Protein AF-A0A7V7AIF9-F1 (afdb_monomer)

Radius of gyration: 26.03 Å; Cα contacts (8 Å, |Δi|>4): 322; chains: 1; bounding box: 60×54×87 Å

Sequence (234 aa):
GFGIFLLSWLIVYTVLRFVSFNFGAVNSGSWWKIECDTRSYFSGNLIDPREDIPNKDDGTGEDSSPGTGKTTEPTRSLGPIDSAKEKEVRDLLAAEGIGINNPPCTTTRRSNCTNVAGMKQETIQGIIDLKRKCNCEVIVTGGTEPGHSSAHTNGSKADFRSHYFGGKPSELTNYIVRDKKFGEKIGVRPGNYGGDIYRDGDNYYVKEGDHWDVCFNCTCATTASGSCQYPKPK

Mean predicted aligned error: 16.27 Å

Structure (mmCIF, N/CA/C/O backbone):
data_AF-A0A7V7AIF9-F1
#
_entry.id   AF-A0A7V7AIF9-F1
#
loop_
_atom_site.group_PDB
_atom_site.id
_atom_site.type_symbol
_atom_site.label_atom_id
_atom_site.label_alt_id
_atom_site.label_comp_id
_atom_site.label_asym_id
_atom_site.label_entity_id
_atom_site.label_seq_id
_atom_site.pdbx_PDB_ins_code
_atom_site.Cartn_x
_atom_site.Cartn_y
_atom_site.Cartn_z
_atom_site.occupancy
_atom_site.B_iso_or_equiv
_atom_site.auth_seq_id
_atom_site.auth_comp_id
_atom_site.auth_asym_id
_atom_site.auth_atom_id
_atom_site.pdbx_PDB_model_num
ATOM 1 N N . GLY A 1 1 ? 28.324 33.366 29.234 1.00 60.62 1 GLY A N 1
ATOM 2 C CA . GLY A 1 1 ? 27.348 33.799 28.214 1.00 60.62 1 GLY A CA 1
ATOM 3 C C . GLY A 1 1 ? 27.836 33.533 26.802 1.00 60.62 1 GLY A C 1
ATOM 4 O O . GLY A 1 1 ? 27.272 32.688 26.126 1.00 60.62 1 GLY A O 1
ATOM 5 N N . PHE A 1 2 ? 28.907 34.206 26.373 1.00 69.56 2 PHE A N 1
ATOM 6 C CA . PHE A 1 2 ? 29.378 34.210 24.978 1.00 69.56 2 PHE A CA 1
ATOM 7 C C . PHE A 1 2 ? 29.807 32.831 24.424 1.00 69.56 2 PHE A C 1
ATOM 9 O O . PHE A 1 2 ? 29.497 32.499 23.286 1.00 69.56 2 PHE A O 1
ATOM 16 N N . GLY A 1 3 ? 30.436 31.978 25.245 1.00 71.81 3 GLY A N 1
ATOM 17 C CA . GLY A 1 3 ? 30.870 30.637 24.815 1.00 71.81 3 GLY A CA 1
ATOM 18 C C . GLY A 1 3 ? 29.726 29.668 24.482 1.00 71.81 3 GLY A C 1
ATOM 19 O O . GLY A 1 3 ? 29.860 28.850 23.578 1.00 71.81 3 GLY A O 1
ATOM 20 N N . ILE A 1 4 ? 28.574 29.799 25.150 1.00 76.50 4 ILE A N 1
ATOM 21 C CA . ILE A 1 4 ? 27.391 28.957 24.893 1.00 76.50 4 ILE A CA 1
ATOM 22 C C . ILE A 1 4 ? 26.747 29.338 23.551 1.00 76.50 4 ILE A C 1
ATOM 24 O O . ILE A 1 4 ? 26.296 28.465 22.809 1.00 76.50 4 ILE A O 1
ATOM 28 N N . PHE A 1 5 ? 26.767 30.628 23.203 1.00 78.94 5 PHE A N 1
ATOM 29 C CA . PHE A 1 5 ? 26.287 31.115 21.909 1.00 78.94 5 PHE A CA 1
ATOM 30 C C . PHE A 1 5 ? 27.140 30.602 20.745 1.00 78.94 5 PHE A C 1
ATOM 32 O O . PHE A 1 5 ? 26.586 30.146 19.749 1.00 78.94 5 PHE A O 1
ATOM 39 N N . LEU A 1 6 ? 28.470 30.602 20.883 1.00 80.94 6 LEU A N 1
ATOM 40 C CA . LEU A 1 6 ? 29.364 30.097 19.834 1.00 80.94 6 LEU A CA 1
ATOM 41 C C . LEU A 1 6 ? 29.242 28.579 19.645 1.00 80.94 6 LEU A C 1
ATOM 43 O O . LEU A 1 6 ? 29.232 28.109 18.509 1.00 80.94 6 LEU A O 1
ATOM 47 N N . LEU A 1 7 ? 29.077 27.819 20.734 1.00 82.06 7 LEU A N 1
ATOM 48 C CA . LEU A 1 7 ? 28.862 26.372 20.658 1.00 82.06 7 LEU A CA 1
ATOM 49 C C . LEU A 1 7 ? 27.521 26.037 19.984 1.00 82.06 7 LEU A C 1
ATOM 51 O O . LEU A 1 7 ? 27.460 25.171 19.116 1.00 82.06 7 LEU A O 1
ATOM 55 N N . SER A 1 8 ? 26.461 26.769 20.336 1.00 83.38 8 SER A N 1
ATOM 56 C CA . SER A 1 8 ? 25.130 26.592 19.739 1.00 83.38 8 SER A CA 1
ATOM 57 C C . SER A 1 8 ? 25.131 26.942 18.249 1.00 83.38 8 SER A C 1
ATOM 59 O O . SER A 1 8 ? 24.576 26.202 17.439 1.00 83.38 8 SER A O 1
ATOM 61 N N . TRP A 1 9 ? 25.810 28.029 17.869 1.00 86.75 9 TRP A N 1
ATOM 62 C CA . TRP A 1 9 ? 25.967 28.427 16.470 1.00 86.75 9 TRP A CA 1
ATOM 63 C C . TRP A 1 9 ? 26.737 27.378 15.656 1.00 86.75 9 TRP A C 1
ATOM 65 O O . TRP A 1 9 ? 26.315 27.026 14.555 1.00 86.75 9 TRP A O 1
ATOM 75 N N . LEU A 1 10 ? 27.809 26.810 16.218 1.00 88.94 10 LEU A N 1
ATOM 76 C CA . LEU A 1 10 ? 28.596 25.765 15.561 1.00 88.94 10 LEU A CA 1
ATOM 77 C C . LEU A 1 10 ? 27.783 24.479 15.343 1.00 88.94 10 LEU A C 1
ATOM 79 O O . LEU A 1 10 ? 27.874 23.873 14.275 1.00 88.94 10 LEU A O 1
ATOM 83 N N . ILE A 1 11 ? 26.971 24.071 16.323 1.00 88.25 11 ILE A N 1
ATOM 84 C CA . ILE A 1 11 ? 26.119 22.876 16.219 1.00 88.25 11 ILE A CA 1
ATOM 85 C C . ILE A 1 11 ? 25.069 23.066 15.120 1.00 88.25 11 ILE A C 1
ATOM 87 O O . ILE A 1 11 ? 24.959 22.220 14.234 1.00 88.25 11 ILE A O 1
ATOM 91 N N . VAL A 1 12 ? 24.353 24.195 15.124 1.00 86.12 12 VAL A N 1
ATOM 92 C CA . VAL A 1 12 ? 23.348 24.508 14.093 1.00 86.12 12 VAL A CA 1
ATOM 93 C C . VAL A 1 12 ? 23.991 24.560 12.707 1.00 86.12 12 VAL A C 1
ATOM 95 O O . VAL A 1 12 ? 23.489 23.937 11.774 1.00 86.12 12 VAL A O 1
ATOM 98 N N . TYR A 1 13 ? 25.139 25.229 12.575 1.00 84.94 13 TYR A N 1
ATOM 99 C CA . TYR A 1 13 ? 25.869 25.307 11.311 1.00 84.94 13 TYR A CA 1
ATOM 100 C C . TYR A 1 13 ? 26.315 23.927 10.807 1.00 84.94 13 TYR A C 1
ATOM 102 O O . TYR A 1 13 ? 26.186 23.627 9.620 1.00 84.94 13 TYR A O 1
ATOM 110 N N . THR A 1 14 ? 26.793 23.059 11.701 1.00 85.25 14 THR A N 1
ATOM 111 C CA . THR A 1 14 ? 27.258 21.710 11.345 1.00 85.25 14 THR A CA 1
ATOM 112 C C . THR A 1 14 ? 26.104 20.821 10.884 1.00 85.25 14 THR A C 1
ATOM 114 O O . THR A 1 14 ? 26.229 20.147 9.862 1.00 85.25 14 THR A O 1
ATOM 117 N N . VAL A 1 15 ? 24.962 20.861 11.580 1.00 83.44 15 VAL A N 1
ATOM 118 C CA . VAL A 1 15 ? 23.763 20.093 11.207 1.00 83.44 15 VAL A CA 1
ATOM 119 C C . VAL A 1 15 ? 23.207 20.569 9.866 1.00 83.44 15 VAL A C 1
ATOM 121 O O . VAL A 1 15 ? 22.994 19.750 8.974 1.00 83.44 15 VAL A O 1
ATOM 124 N N . LEU A 1 16 ? 23.041 21.883 9.678 1.00 76.88 16 LEU A N 1
ATOM 125 C CA . LEU A 1 16 ? 22.548 22.446 8.415 1.00 76.88 16 LEU A CA 1
ATOM 126 C C . LEU A 1 16 ? 23.465 22.095 7.241 1.00 76.88 16 LEU A C 1
ATOM 128 O O . LEU A 1 16 ? 22.991 21.749 6.161 1.00 76.88 16 LEU A O 1
ATOM 132 N N . ARG A 1 17 ? 24.784 22.132 7.450 1.00 76.19 17 ARG A N 1
ATOM 133 C CA . ARG A 1 17 ? 25.753 21.764 6.418 1.00 76.19 17 ARG A CA 1
ATOM 134 C C . ARG A 1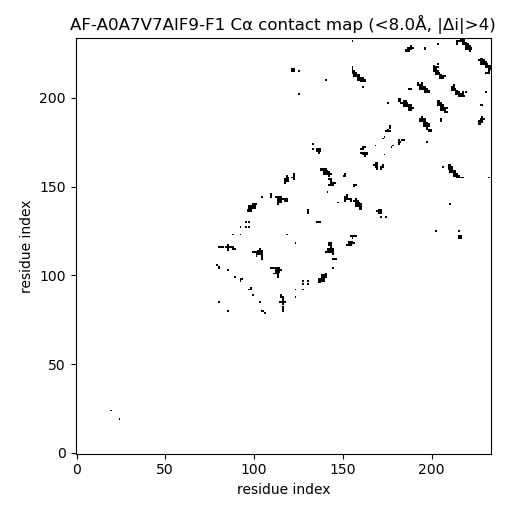 17 ? 25.673 20.277 6.068 1.00 76.19 17 ARG A C 1
ATOM 136 O O . ARG A 1 17 ? 25.700 19.944 4.891 1.00 76.19 17 ARG A O 1
ATOM 143 N N . PHE A 1 18 ? 25.535 19.392 7.054 1.00 71.69 18 PHE A N 1
ATOM 144 C CA . PHE A 1 18 ? 25.437 17.946 6.824 1.00 71.69 18 PHE A CA 1
ATOM 145 C C . PHE A 1 18 ? 24.152 17.549 6.078 1.00 71.69 18 PHE A C 1
ATOM 147 O O . PHE A 1 18 ? 24.190 16.697 5.189 1.00 71.69 18 PHE A O 1
ATOM 154 N N . VAL A 1 19 ? 23.029 18.210 6.379 1.00 71.62 19 VAL A N 1
ATOM 155 C CA . VAL A 1 19 ? 21.762 18.024 5.650 1.00 71.62 19 VAL A CA 1
ATOM 156 C C . VAL A 1 19 ? 21.903 18.483 4.192 1.00 71.62 19 VAL A C 1
ATOM 158 O O . VAL A 1 19 ? 21.519 17.746 3.289 1.00 71.62 19 VAL A O 1
ATOM 161 N N . SER A 1 20 ? 22.549 19.627 3.942 1.00 63.56 20 SER A N 1
ATOM 162 C CA . SER A 1 20 ? 22.775 20.149 2.583 1.00 63.56 20 SER A CA 1
ATOM 163 C C . SER A 1 20 ? 23.723 19.308 1.712 1.00 63.56 20 SER A C 1
ATOM 165 O O . SER A 1 20 ? 23.705 19.450 0.492 1.00 63.56 20 SER A O 1
ATOM 167 N N . PHE A 1 21 ? 24.572 18.458 2.303 1.00 57.12 21 PHE A N 1
ATOM 168 C CA . PHE A 1 21 ? 25.467 17.571 1.545 1.00 57.12 21 PHE A CA 1
ATOM 169 C C . PHE A 1 21 ? 24.860 16.194 1.251 1.00 57.12 21 PHE A C 1
ATOM 171 O O . PHE A 1 21 ? 25.167 15.626 0.207 1.00 57.12 21 PHE A O 1
ATOM 178 N N . ASN A 1 22 ? 24.005 15.657 2.130 1.00 54.94 22 ASN A N 1
ATOM 179 C CA . ASN A 1 22 ? 23.366 14.352 1.906 1.00 54.94 22 ASN A CA 1
ATOM 180 C C . ASN A 1 22 ? 22.117 14.436 1.023 1.00 54.94 22 ASN A C 1
ATOM 182 O O . ASN A 1 22 ? 21.826 13.502 0.281 1.00 54.94 22 ASN A O 1
ATOM 186 N N . PHE A 1 23 ? 21.406 15.561 1.056 1.00 53.91 23 PHE A N 1
ATOM 187 C CA . PHE A 1 23 ? 20.345 15.865 0.105 1.00 53.91 23 PHE A CA 1
ATOM 188 C C . PHE A 1 23 ? 20.937 16.800 -0.935 1.00 53.91 23 PHE A C 1
ATOM 190 O O . PHE A 1 23 ? 20.973 18.008 -0.722 1.00 53.91 23 PHE A O 1
ATOM 197 N N . GLY A 1 24 ? 21.495 16.209 -1.995 1.00 44.75 24 GLY A N 1
ATOM 198 C CA . GLY A 1 24 ? 22.268 16.892 -3.028 1.00 44.75 24 GLY A CA 1
ATOM 199 C C . GLY A 1 24 ? 21.775 18.310 -3.300 1.00 44.75 24 GLY A C 1
ATOM 200 O O . GLY A 1 24 ? 20.660 18.513 -3.779 1.00 44.75 24 GLY A O 1
ATOM 201 N N . ALA A 1 25 ? 22.628 19.284 -2.982 1.00 40.31 25 ALA A N 1
ATOM 202 C CA . ALA A 1 25 ? 22.464 20.659 -3.404 1.00 40.31 25 ALA A CA 1
ATOM 203 C C . ALA A 1 25 ? 22.338 20.680 -4.932 1.00 40.31 25 ALA A C 1
ATOM 205 O O . ALA A 1 25 ? 23.327 20.602 -5.662 1.00 40.31 25 ALA A O 1
ATOM 206 N N . VAL A 1 26 ? 21.102 20.765 -5.418 1.00 47.84 26 VAL A N 1
ATOM 207 C CA . VAL A 1 26 ? 20.828 21.136 -6.798 1.00 47.84 26 VAL A CA 1
ATOM 208 C C . VAL A 1 26 ? 21.357 22.558 -6.933 1.00 47.84 26 VAL A C 1
ATOM 210 O O . VAL A 1 26 ? 20.933 23.466 -6.212 1.00 47.84 26 VAL A O 1
ATOM 213 N N . ASN A 1 27 ? 22.368 22.732 -7.783 1.00 48.22 27 ASN A N 1
ATOM 214 C CA . ASN A 1 27 ? 22.924 24.039 -8.099 1.00 48.22 27 ASN A CA 1
ATOM 215 C C . ASN A 1 27 ? 21.774 25.017 -8.385 1.00 48.22 27 ASN A C 1
ATOM 217 O O . ASN A 1 27 ? 20.921 24.713 -9.213 1.00 48.22 27 ASN A O 1
ATOM 221 N N . SER A 1 28 ? 21.798 26.179 -7.720 1.00 49.19 28 SER A N 1
ATOM 222 C CA . SER A 1 28 ? 20.838 27.301 -7.797 1.00 49.19 28 SER A CA 1
ATOM 223 C C . SER A 1 28 ? 19.583 27.270 -6.894 1.00 49.19 28 SER A C 1
ATOM 225 O O . SER A 1 28 ? 18.459 27.468 -7.332 1.00 49.19 28 SER A O 1
ATOM 227 N N . GLY A 1 29 ? 19.782 27.176 -5.575 1.00 49.88 29 GLY A N 1
ATOM 228 C CA . GLY A 1 29 ? 19.196 28.141 -4.621 1.00 49.88 29 GLY A CA 1
ATOM 229 C C . GLY A 1 29 ? 17.676 28.392 -4.604 1.00 49.88 29 GLY A C 1
ATOM 230 O O . GLY A 1 29 ? 17.259 29.487 -4.234 1.00 49.88 29 GLY A O 1
ATOM 231 N N . SER A 1 30 ? 16.819 27.439 -4.967 1.00 48.34 30 SER A N 1
ATOM 232 C CA . SER A 1 30 ? 15.362 27.576 -4.810 1.00 48.34 30 SER A CA 1
ATOM 233 C C . SER A 1 30 ? 14.717 26.219 -4.537 1.00 48.34 30 SER A C 1
ATOM 235 O O . SER A 1 30 ? 14.388 25.479 -5.452 1.00 48.34 30 SER A O 1
ATOM 237 N N . TRP A 1 31 ? 14.508 25.903 -3.259 1.00 55.00 31 TRP A N 1
ATOM 238 C CA . TRP A 1 31 ? 13.891 24.651 -2.794 1.00 55.00 31 TRP A CA 1
ATOM 239 C C . TRP A 1 31 ? 12.358 24.611 -2.957 1.00 55.00 31 TRP A C 1
ATOM 241 O O . TRP A 1 31 ? 11.721 23.649 -2.543 1.00 55.00 31 TRP A O 1
ATOM 251 N N . TRP A 1 32 ? 11.761 25.653 -3.546 1.00 51.97 32 TRP A N 1
ATOM 252 C CA . TRP A 1 32 ? 10.307 25.819 -3.670 1.00 51.97 32 TRP A CA 1
ATOM 253 C C . TRP A 1 32 ? 9.827 26.174 -5.088 1.00 51.97 32 TRP A C 1
ATOM 255 O O . TRP A 1 32 ? 8.655 26.497 -5.272 1.00 51.97 32 TRP A O 1
ATOM 265 N N . LYS A 1 33 ? 10.684 26.094 -6.116 1.00 37.88 33 LYS A N 1
ATOM 266 C CA . LYS A 1 33 ? 10.222 26.236 -7.504 1.00 37.88 33 LYS A CA 1
ATOM 267 C C . LYS A 1 33 ? 9.755 24.890 -8.048 1.00 37.88 33 LYS A C 1
ATOM 269 O O . LYS A 1 33 ? 10.560 24.060 -8.452 1.00 37.88 33 LYS A O 1
ATOM 274 N N . ILE A 1 34 ? 8.440 24.702 -8.078 1.00 54.06 34 ILE A N 1
ATOM 275 C CA . ILE A 1 34 ? 7.801 23.715 -8.949 1.00 54.06 34 ILE A CA 1
ATOM 276 C C . ILE A 1 34 ? 7.767 24.344 -10.347 1.00 54.06 34 ILE A C 1
ATOM 278 O O . ILE A 1 34 ? 6.929 25.200 -10.627 1.00 54.06 34 ILE A O 1
ATOM 282 N N . GLU A 1 35 ? 8.712 23.976 -11.211 1.00 49.56 35 GLU A N 1
ATOM 283 C CA . GLU A 1 35 ? 8.601 24.249 -12.645 1.00 49.56 35 GLU A CA 1
ATOM 284 C C . GLU A 1 35 ? 7.654 23.213 -13.252 1.00 49.56 35 GLU A C 1
ATOM 286 O O . GLU A 1 35 ? 8.014 22.060 -13.484 1.00 49.56 35 GLU A O 1
ATOM 291 N N . CYS A 1 36 ? 6.406 23.620 -13.475 1.00 42.50 36 CYS A N 1
ATOM 292 C CA . CYS A 1 36 ? 5.486 22.857 -14.302 1.00 42.50 36 CYS A CA 1
ATOM 293 C C . CYS A 1 36 ? 5.940 22.980 -15.763 1.00 42.50 36 CYS A C 1
ATOM 295 O O . CYS A 1 36 ? 5.590 23.955 -16.433 1.00 42.50 36 CYS A O 1
ATOM 297 N N . ASP A 1 37 ? 6.688 21.999 -16.273 1.00 47.66 37 ASP A N 1
ATOM 298 C CA . ASP A 1 37 ? 6.834 21.823 -17.719 1.00 47.66 37 ASP A CA 1
ATOM 299 C C . ASP A 1 37 ? 5.486 21.348 -18.275 1.00 47.66 37 ASP A C 1
ATOM 301 O O . ASP A 1 37 ? 5.176 20.160 -18.346 1.00 47.66 37 ASP A O 1
ATOM 305 N N . THR A 1 38 ? 4.631 22.306 -18.625 1.00 52.22 38 THR A N 1
ATOM 306 C CA . THR A 1 38 ? 3.427 22.037 -19.409 1.00 52.22 38 THR A CA 1
ATOM 307 C C . THR A 1 38 ? 3.805 21.952 -20.884 1.00 52.22 38 THR A C 1
ATOM 309 O O . THR A 1 38 ? 3.305 22.701 -21.723 1.00 52.22 38 THR A O 1
ATOM 312 N N . ARG A 1 39 ? 4.653 20.977 -21.238 1.00 42.41 39 ARG A N 1
ATOM 313 C CA . ARG A 1 39 ? 4.623 20.410 -22.587 1.00 42.41 39 ARG A CA 1
ATOM 314 C C . ARG A 1 39 ? 3.280 19.719 -22.759 1.00 42.41 39 ARG A C 1
ATOM 316 O O . ARG A 1 39 ? 3.095 18.537 -22.482 1.00 42.41 39 ARG A O 1
ATOM 323 N N . SER A 1 40 ? 2.324 20.520 -23.197 1.00 47.12 40 SER A N 1
ATOM 324 C CA . SER A 1 40 ? 1.062 20.119 -23.782 1.00 47.12 40 SER A CA 1
ATOM 325 C C . SER A 1 40 ? 1.339 19.120 -24.910 1.00 47.12 40 SER A C 1
ATOM 327 O O . SER A 1 40 ? 1.551 19.480 -26.061 1.00 47.12 40 SER A O 1
ATOM 329 N N . TYR A 1 41 ? 1.285 17.827 -24.584 1.00 42.66 41 TYR A N 1
ATOM 330 C CA . TYR A 1 41 ? 1.243 16.723 -25.552 1.00 42.66 41 TYR A CA 1
ATOM 331 C C . TYR A 1 41 ? -0.113 16.628 -26.286 1.00 42.66 41 TYR A C 1
ATOM 333 O O . TYR A 1 41 ? -0.431 15.614 -26.899 1.00 42.66 41 TYR A O 1
ATOM 341 N N . PHE A 1 42 ? -0.899 17.708 -26.272 1.00 45.91 42 PHE A N 1
ATOM 342 C CA . PHE A 1 42 ? -2.080 17.912 -27.107 1.00 45.91 42 PHE A CA 1
ATOM 343 C C . PHE A 1 42 ? -1.758 18.906 -28.232 1.00 45.91 42 PHE A C 1
ATOM 345 O O . PHE A 1 42 ? -2.410 19.930 -28.392 1.00 45.91 42 PHE A O 1
ATOM 352 N N . SER A 1 43 ? -0.722 18.610 -29.015 1.00 51.84 43 SER A N 1
ATOM 353 C CA . SER A 1 43 ? -0.607 19.100 -30.391 1.00 51.84 43 SER A CA 1
ATOM 354 C C . SER A 1 43 ? -0.781 17.899 -31.308 1.00 51.84 43 SER A C 1
ATOM 356 O O . SER A 1 43 ? 0.172 17.198 -31.632 1.00 51.84 43 SER A O 1
ATOM 358 N N . GLY A 1 44 ? -2.034 17.626 -31.659 1.00 42.91 44 GLY A N 1
ATOM 359 C CA . GLY A 1 44 ? -2.414 16.544 -32.555 1.00 42.91 44 GLY A CA 1
ATOM 360 C C . GLY A 1 44 ? -3.880 16.667 -32.942 1.00 42.91 44 GLY A C 1
ATOM 361 O O . GLY A 1 44 ? -4.731 16.066 -32.303 1.00 42.91 44 GLY A O 1
ATOM 362 N N . ASN A 1 45 ? -4.132 17.482 -33.968 1.00 43.34 45 ASN A N 1
ATOM 363 C CA . ASN A 1 45 ? -5.355 17.590 -34.770 1.00 43.34 45 ASN A CA 1
ATOM 364 C C . ASN A 1 45 ? -6.693 17.696 -34.020 1.00 43.34 45 ASN A C 1
ATOM 366 O O . ASN A 1 45 ? -7.403 16.714 -33.816 1.00 43.34 45 ASN A O 1
ATOM 370 N N . LEU A 1 46 ? -7.104 18.938 -33.761 1.00 38.12 46 LEU A N 1
ATOM 371 C CA . LEU A 1 46 ? -8.523 19.284 -33.733 1.00 38.12 46 LEU A CA 1
ATOM 372 C C . LEU A 1 46 ? -9.054 19.184 -35.172 1.00 38.12 46 LEU A C 1
ATOM 374 O O . LEU A 1 46 ? -8.731 20.027 -36.005 1.00 38.12 46 LEU A O 1
ATOM 378 N N . ILE A 1 47 ? -9.825 18.138 -35.475 1.00 39.12 47 ILE A N 1
ATOM 379 C CA . ILE A 1 47 ? -10.723 18.148 -36.634 1.00 39.12 47 ILE A CA 1
ATOM 380 C C . ILE A 1 47 ? -12.005 18.839 -36.167 1.00 39.12 47 ILE A C 1
ATOM 382 O O . ILE A 1 47 ? -12.720 18.325 -35.308 1.00 39.12 47 ILE A O 1
ATOM 386 N N . ASP A 1 48 ? -12.235 20.033 -36.702 1.00 36.19 48 ASP A N 1
ATOM 387 C CA . ASP A 1 48 ? -13.471 20.800 -36.570 1.00 36.19 48 ASP A CA 1
ATOM 388 C C . ASP A 1 48 ? -14.604 20.086 -37.337 1.00 36.19 48 ASP A C 1
ATOM 390 O O . ASP A 1 48 ? -14.404 19.726 -38.501 1.00 36.19 48 ASP A O 1
ATOM 394 N N . PRO A 1 49 ? -15.779 19.816 -36.737 1.00 43.41 49 PRO A N 1
ATOM 395 C CA . PRO A 1 49 ? -16.895 19.228 -37.453 1.00 43.41 49 PRO A CA 1
ATOM 396 C C . PRO A 1 49 ? -17.820 20.332 -37.977 1.00 43.41 49 PRO A C 1
ATOM 398 O O . PRO A 1 49 ? -18.820 20.644 -37.327 1.00 43.41 49 PRO A O 1
ATOM 401 N N . ARG A 1 50 ? -17.527 20.886 -39.162 1.00 42.28 50 ARG A N 1
ATOM 402 C CA . ARG A 1 50 ? -18.521 21.536 -40.042 1.00 42.28 50 ARG A CA 1
ATOM 403 C C . ARG A 1 50 ? -17.958 21.858 -41.434 1.00 42.28 50 ARG A C 1
ATOM 405 O O . ARG A 1 50 ? -16.950 22.540 -41.532 1.00 42.28 50 ARG A O 1
ATOM 412 N N . GLU A 1 51 ? -18.723 21.417 -42.443 1.00 37.72 51 GLU A N 1
ATOM 413 C CA . GLU A 1 51 ? -18.664 21.750 -43.886 1.00 37.72 51 GLU A CA 1
ATOM 414 C C . GLU A 1 51 ? -17.471 21.115 -44.647 1.00 37.72 51 GLU A C 1
ATOM 416 O O . GLU A 1 51 ? -16.343 21.136 -44.180 1.00 37.72 51 GLU A O 1
ATOM 421 N N . ASP A 1 52 ? -17.606 20.393 -45.766 1.00 34.44 52 ASP A N 1
ATOM 422 C CA . ASP A 1 52 ? -18.577 20.438 -46.863 1.00 34.44 52 ASP A CA 1
ATOM 423 C C . ASP A 1 52 ? -18.774 19.065 -47.539 1.00 34.44 52 ASP A C 1
ATOM 425 O O . ASP A 1 52 ? -17.860 18.246 -47.648 1.00 34.44 52 ASP A O 1
ATOM 429 N N . ILE A 1 53 ? -19.985 18.853 -48.057 1.00 41.56 53 ILE A N 1
ATOM 430 C CA . ILE A 1 53 ? -20.354 17.776 -48.987 1.00 41.56 53 ILE A CA 1
ATOM 431 C C . ILE A 1 53 ? -19.893 18.169 -50.402 1.00 41.56 53 ILE A C 1
ATOM 433 O O . ILE A 1 53 ? -20.179 19.282 -50.845 1.00 41.56 53 ILE A O 1
ATOM 437 N N . PRO A 1 54 ? -19.327 17.230 -51.182 1.00 36.41 54 PRO A N 1
ATOM 438 C CA . PRO A 1 54 ? -19.895 17.037 -52.511 1.00 36.41 54 PRO A CA 1
ATOM 439 C C . PRO A 1 54 ? -20.160 15.562 -52.824 1.00 36.41 54 PRO A C 1
ATOM 441 O O . PRO A 1 54 ? -19.287 14.699 -52.744 1.00 36.41 54 PRO A O 1
ATOM 444 N N . ASN A 1 55 ? -21.406 15.328 -53.234 1.00 38.38 55 ASN A N 1
ATOM 445 C CA . ASN A 1 55 ? -21.902 14.127 -53.889 1.00 38.38 55 ASN A CA 1
ATOM 446 C C . ASN A 1 55 ? -20.968 13.651 -55.005 1.00 38.38 55 ASN A C 1
ATOM 448 O O . ASN A 1 55 ? -20.620 14.428 -55.899 1.00 38.38 55 ASN A O 1
ATOM 452 N N . LYS A 1 56 ? -20.737 12.338 -55.051 1.00 34.09 56 LYS A N 1
ATOM 453 C CA . LYS A 1 56 ? -20.720 11.626 -56.326 1.00 34.09 56 LYS A CA 1
ATOM 454 C C . LYS A 1 56 ? -21.187 10.185 -56.144 1.00 34.09 56 LYS A C 1
ATOM 456 O O . LYS A 1 56 ? -20.507 9.378 -55.519 1.00 34.09 56 LYS A O 1
ATOM 461 N N . ASP A 1 57 ? -22.366 9.926 -56.698 1.00 37.06 57 ASP A N 1
ATOM 462 C CA . ASP A 1 57 ? -22.907 8.605 -56.998 1.00 37.06 57 ASP A CA 1
ATOM 463 C C . ASP A 1 57 ? -21.927 7.794 -57.860 1.00 37.06 57 ASP A C 1
ATOM 465 O O . ASP A 1 57 ? -21.335 8.355 -58.784 1.00 37.06 57 ASP A O 1
ATOM 469 N N . ASP A 1 58 ? -21.789 6.491 -57.587 1.00 33.88 58 ASP A N 1
ATOM 470 C CA . ASP A 1 58 ? -22.229 5.443 -58.524 1.00 33.88 58 ASP A CA 1
ATOM 471 C C . ASP A 1 58 ? -22.170 4.034 -57.886 1.00 33.88 58 ASP A C 1
ATOM 473 O O . ASP A 1 58 ? -21.136 3.615 -57.368 1.00 33.88 58 ASP A O 1
ATOM 477 N N . GLY A 1 59 ? -23.284 3.299 -57.986 1.00 29.58 59 GLY A N 1
ATOM 478 C CA . GLY A 1 59 ? -23.282 1.895 -58.418 1.00 29.58 59 GLY A CA 1
ATOM 479 C C . GLY A 1 59 ? -23.128 0.719 -57.434 1.00 29.58 59 GLY A C 1
ATOM 480 O O . GLY A 1 59 ? -22.019 0.293 -57.137 1.00 29.58 59 GLY A O 1
ATOM 481 N N . THR A 1 60 ? -24.269 0.040 -57.198 1.00 29.27 60 THR A N 1
ATOM 482 C CA . THR A 1 60 ? -24.493 -1.440 -57.124 1.00 29.27 60 THR A CA 1
ATOM 483 C C . THR A 1 60 ? -24.033 -2.189 -55.855 1.00 29.27 60 THR A C 1
ATOM 485 O O . THR A 1 60 ? -22.847 -2.238 -55.571 1.00 29.27 60 THR A O 1
ATOM 488 N N . GLY A 1 61 ? -24.936 -2.671 -54.976 1.00 28.48 61 GLY A N 1
ATOM 489 C CA . GLY A 1 61 ? -25.658 -3.975 -55.008 1.00 28.48 61 GLY A CA 1
ATOM 490 C C . GLY A 1 61 ? -24.912 -4.983 -54.097 1.00 28.48 61 GLY A C 1
ATOM 491 O O . GLY A 1 61 ? -23.696 -5.017 -54.158 1.00 28.48 61 GLY A O 1
ATOM 492 N N . GLU A 1 62 ? -25.443 -5.790 -53.174 1.00 29.23 62 GLU A N 1
ATOM 493 C CA . GLU A 1 62 ? -26.759 -6.355 -52.864 1.00 29.23 62 GLU A CA 1
ATOM 494 C C . GLU A 1 62 ? -26.820 -6.764 -51.362 1.00 29.23 62 GLU A C 1
ATOM 496 O O . GLU A 1 62 ? -25.839 -6.712 -50.623 1.00 29.23 62 GLU A O 1
ATOM 501 N N . ASP A 1 63 ? -28.030 -7.152 -50.971 1.00 29.33 63 ASP A N 1
ATOM 502 C CA . ASP A 1 63 ? -28.648 -7.542 -49.699 1.00 29.33 63 ASP A CA 1
ATOM 503 C C . ASP A 1 63 ? -27.964 -8.645 -48.845 1.00 29.33 63 ASP A C 1
ATOM 505 O O . ASP A 1 63 ? -27.407 -9.597 -49.391 1.00 29.33 63 ASP A O 1
AT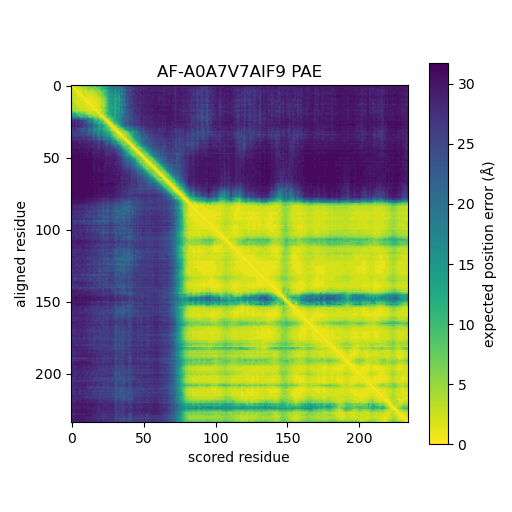OM 509 N N . SER A 1 64 ? -28.098 -8.547 -47.504 1.00 28.67 64 SER A N 1
ATOM 510 C CA . SER A 1 64 ? -28.423 -9.621 -46.520 1.00 28.67 64 SER A CA 1
ATOM 511 C C . SER A 1 64 ? -27.791 -9.400 -45.125 1.00 28.67 64 SER A C 1
ATOM 513 O O . SER A 1 64 ? -26.578 -9.476 -44.944 1.00 28.67 64 SER A O 1
ATOM 515 N N . SER A 1 65 ? -28.629 -9.223 -44.100 1.00 28.77 65 SER A N 1
ATOM 516 C CA . SER A 1 65 ? -28.317 -9.237 -42.647 1.00 28.77 65 SER A CA 1
ATOM 517 C C . SER A 1 65 ? -28.976 -10.483 -42.001 1.00 28.77 65 SER A C 1
ATOM 519 O O . SER A 1 65 ? -29.825 -11.067 -42.676 1.00 28.77 65 SER A O 1
ATOM 521 N N . PRO A 1 66 ? -28.744 -10.913 -40.731 1.00 37.91 66 PRO A N 1
ATOM 522 C CA . PRO A 1 66 ? -27.798 -10.469 -39.697 1.00 37.91 66 PRO A CA 1
ATOM 523 C C . PRO A 1 66 ? -26.939 -11.617 -39.103 1.00 37.91 66 PRO A C 1
ATOM 525 O O . PRO A 1 66 ? -27.433 -12.692 -38.766 1.00 37.91 66 PRO A O 1
ATOM 528 N N . GLY A 1 67 ? -25.647 -11.372 -38.871 1.00 27.95 67 GLY A N 1
ATOM 529 C CA . GLY A 1 67 ? -24.759 -12.286 -38.140 1.00 27.95 67 GLY A CA 1
ATOM 530 C C . GLY A 1 67 ? -24.300 -11.677 -36.819 1.00 27.95 67 GLY A C 1
ATOM 531 O O . GLY A 1 67 ? -23.605 -10.666 -36.807 1.00 27.95 67 GLY A O 1
ATOM 532 N N . THR A 1 68 ? -24.696 -12.296 -35.710 1.00 37.06 68 THR A N 1
ATOM 533 C CA . THR A 1 68 ? -24.406 -11.946 -34.313 1.00 37.06 68 THR A CA 1
ATOM 534 C C . THR A 1 68 ? -22.898 -11.815 -34.043 1.00 37.06 68 THR A C 1
ATOM 536 O O . THR A 1 68 ? -22.223 -12.774 -33.669 1.00 37.06 68 THR A O 1
ATOM 539 N N . GLY A 1 69 ? -22.354 -10.613 -34.232 1.00 28.16 69 GLY A N 1
ATOM 540 C CA . GLY A 1 69 ? -20.959 -10.278 -33.961 1.00 28.16 69 GLY A CA 1
ATOM 541 C C . GLY A 1 69 ? -20.756 -9.907 -32.498 1.00 28.16 69 GLY A C 1
ATOM 542 O O . GLY A 1 69 ? -20.981 -8.769 -32.099 1.00 28.16 69 GLY A O 1
ATOM 543 N N . LYS A 1 70 ? -20.316 -10.881 -31.701 1.00 31.89 70 LYS A N 1
ATOM 544 C CA . LYS A 1 70 ? -19.716 -10.688 -30.378 1.00 31.89 70 LYS A CA 1
ATOM 545 C C . LYS A 1 70 ? -18.626 -9.617 -30.499 1.00 31.89 70 LYS A C 1
ATOM 547 O O . LYS A 1 70 ? -17.582 -9.878 -31.089 1.00 31.89 70 LYS A O 1
ATOM 552 N N . THR A 1 71 ? -18.874 -8.423 -29.969 1.00 25.61 71 THR A N 1
ATOM 553 C CA . THR A 1 71 ? -17.870 -7.368 -29.828 1.00 25.61 71 THR A CA 1
ATOM 554 C C . THR A 1 71 ? -16.770 -7.884 -28.909 1.00 25.61 71 THR A C 1
ATOM 556 O O . THR A 1 71 ? -16.869 -7.848 -27.686 1.00 25.61 71 THR A O 1
ATOM 559 N N . THR A 1 72 ? -15.716 -8.431 -29.507 1.00 30.70 72 THR A N 1
ATOM 560 C CA . THR A 1 72 ? -14.405 -8.512 -28.874 1.00 30.70 72 THR A CA 1
ATOM 561 C C . THR A 1 72 ? -13.997 -7.090 -28.525 1.00 30.70 72 THR A C 1
ATOM 563 O O . THR A 1 72 ? -13.707 -6.293 -29.418 1.00 30.70 72 THR A O 1
ATOM 566 N N . GLU A 1 73 ? -14.032 -6.769 -27.231 1.00 33.84 73 GLU A N 1
ATOM 567 C CA . GLU A 1 73 ? -13.387 -5.576 -26.693 1.00 33.84 73 GLU A CA 1
ATOM 568 C C . GLU A 1 73 ? -11.947 -5.508 -27.215 1.00 33.84 73 GLU A C 1
ATOM 570 O O . GLU A 1 73 ? -11.270 -6.541 -27.304 1.00 33.84 73 GLU A O 1
ATOM 575 N N . PRO A 1 74 ? -11.458 -4.314 -27.577 1.00 31.19 74 PRO A N 1
ATOM 576 C CA . PRO A 1 74 ? -10.095 -4.169 -28.034 1.00 31.19 74 PRO A CA 1
ATOM 577 C C . PRO A 1 74 ? -9.175 -4.529 -26.870 1.00 31.19 74 PRO A C 1
ATOM 579 O O . PRO A 1 74 ? -9.132 -3.835 -25.853 1.00 31.19 74 PRO A O 1
ATOM 582 N N . THR A 1 75 ? -8.418 -5.614 -27.024 1.00 32.69 75 THR A N 1
ATOM 583 C CA . THR A 1 75 ? -7.271 -5.918 -26.175 1.00 32.69 75 THR A CA 1
ATOM 584 C C . THR A 1 75 ? -6.349 -4.709 -26.238 1.00 32.69 75 THR A C 1
ATOM 586 O O . THR A 1 75 ? -5.607 -4.535 -27.205 1.00 32.69 75 THR A O 1
ATOM 589 N N . ARG A 1 76 ? -6.416 -3.835 -25.229 1.00 36.72 76 ARG A N 1
ATOM 590 C CA . ARG A 1 76 ? -5.471 -2.736 -25.070 1.00 36.72 76 ARG A CA 1
ATOM 591 C C . ARG A 1 76 ? -4.107 -3.374 -24.844 1.00 36.72 76 ARG A C 1
ATOM 593 O O . ARG A 1 76 ? -3.741 -3.722 -23.726 1.00 36.72 76 ARG A O 1
ATOM 600 N N . SER A 1 77 ? -3.373 -3.564 -25.936 1.00 38.25 77 SER A N 1
ATOM 601 C CA . SER A 1 77 ? -1.934 -3.769 -25.931 1.00 38.25 77 SER A CA 1
ATOM 602 C C . SER A 1 77 ? -1.324 -2.523 -25.299 1.00 38.25 77 SER A C 1
ATOM 604 O O . SER A 1 77 ? -1.048 -1.536 -25.979 1.00 38.25 77 SER A O 1
ATOM 606 N N . LEU A 1 78 ? -1.197 -2.533 -23.973 1.00 48.25 78 LEU A N 1
ATOM 607 C CA . LEU A 1 78 ? -0.436 -1.527 -23.251 1.00 48.25 78 LEU A CA 1
ATOM 608 C C . LEU A 1 78 ? 1.003 -1.622 -23.755 1.00 48.25 78 LEU A C 1
ATOM 610 O O . LEU A 1 78 ? 1.576 -2.711 -23.809 1.00 48.25 78 LEU A O 1
ATOM 614 N N . GLY A 1 79 ? 1.524 -0.486 -24.216 1.00 50.84 79 GLY A N 1
ATOM 615 C CA . GLY A 1 79 ? 2.866 -0.368 -24.765 1.00 50.84 79 GLY A CA 1
ATOM 616 C C . GLY A 1 79 ? 3.958 -0.725 -23.749 1.00 50.84 79 GLY A C 1
ATOM 617 O O . GLY A 1 79 ? 3.671 -1.217 -22.655 1.00 50.84 79 GLY A O 1
ATOM 618 N N . PRO A 1 80 ? 5.231 -0.487 -24.100 1.00 56.16 80 PRO A N 1
ATOM 619 C CA . PRO A 1 80 ? 6.342 -0.681 -23.178 1.00 56.16 80 PRO A CA 1
ATOM 620 C C . PRO A 1 80 ? 6.040 0.020 -21.850 1.00 56.16 80 PRO A C 1
ATOM 622 O O . PRO A 1 80 ? 5.618 1.176 -21.856 1.00 56.16 80 PRO A O 1
ATOM 625 N N . ILE A 1 81 ? 6.228 -0.681 -20.727 1.00 65.75 81 ILE A N 1
ATOM 626 C CA . ILE A 1 81 ? 6.220 -0.058 -19.398 1.00 65.75 81 ILE A CA 1
ATOM 627 C C . ILE A 1 81 ? 7.151 1.147 -19.478 1.00 65.75 81 ILE A C 1
ATOM 629 O O . ILE A 1 81 ? 8.279 1.002 -19.958 1.00 65.75 81 ILE A O 1
ATOM 633 N N . ASP A 1 82 ? 6.681 2.313 -19.038 1.00 84.25 82 ASP A N 1
ATOM 634 C CA . ASP A 1 82 ? 7.551 3.472 -18.885 1.00 84.25 82 ASP A CA 1
ATOM 635 C C . ASP A 1 82 ? 8.595 3.123 -17.821 1.00 84.25 82 ASP A C 1
ATOM 637 O O . ASP A 1 82 ? 8.340 3.166 -16.618 1.00 84.25 82 ASP A O 1
ATOM 641 N N . SER A 1 83 ? 9.759 2.674 -18.283 1.00 86.38 83 SER A N 1
ATOM 642 C CA . SER A 1 83 ? 10.824 2.151 -17.438 1.00 86.38 83 SER A CA 1
ATOM 643 C C . SER A 1 83 ? 11.444 3.243 -16.572 1.00 86.38 83 SER A C 1
ATOM 645 O O . SER A 1 83 ? 11.917 2.943 -15.475 1.00 86.38 83 SER A O 1
ATOM 647 N N . ALA A 1 84 ? 11.403 4.499 -17.029 1.00 90.06 84 ALA A N 1
ATOM 648 C CA . ALA A 1 84 ? 11.826 5.642 -16.239 1.00 90.06 84 ALA A CA 1
ATOM 649 C C . ALA A 1 84 ? 10.838 5.879 -15.096 1.00 90.06 84 ALA A C 1
ATOM 651 O O . ALA A 1 84 ? 11.265 5.947 -13.942 1.00 90.06 84 ALA A O 1
ATOM 652 N N . LYS A 1 85 ? 9.530 5.900 -15.387 1.00 91.94 85 LYS A N 1
ATOM 653 C CA . LYS A 1 85 ? 8.508 6.074 -14.348 1.00 91.94 85 LYS A CA 1
ATOM 654 C C . LYS A 1 85 ? 8.462 4.905 -13.365 1.00 91.94 85 LYS A C 1
ATOM 656 O O . LYS A 1 85 ? 8.357 5.116 -12.161 1.00 91.94 85 LYS A O 1
ATOM 661 N N . GLU A 1 86 ? 8.602 3.674 -13.849 1.00 94.06 86 GLU A N 1
ATOM 662 C CA . GLU A 1 86 ? 8.704 2.479 -13.004 1.00 94.06 86 GLU A CA 1
ATOM 663 C C . GLU A 1 86 ? 9.876 2.600 -12.026 1.00 94.06 86 GLU A C 1
ATOM 665 O O . GLU A 1 86 ? 9.716 2.350 -10.832 1.00 94.06 86 GLU A O 1
ATOM 670 N N . LYS A 1 87 ? 11.053 3.010 -12.518 1.00 95.38 87 LYS A N 1
ATOM 671 C CA . LYS A 1 87 ? 12.235 3.209 -11.677 1.00 95.38 87 LYS A CA 1
ATOM 672 C C . LYS A 1 87 ? 12.020 4.330 -10.660 1.00 95.38 87 LYS A C 1
ATOM 674 O O . LYS A 1 87 ? 12.328 4.137 -9.491 1.00 95.38 87 LYS A O 1
ATOM 679 N N . GLU A 1 88 ? 11.471 5.462 -11.089 1.00 95.94 88 GLU A N 1
ATOM 680 C CA . GLU A 1 88 ? 11.183 6.609 -10.223 1.00 95.94 88 GLU A CA 1
ATOM 681 C C . GLU A 1 88 ? 10.289 6.209 -9.041 1.00 95.94 88 GLU A C 1
ATOM 683 O O . GLU A 1 88 ? 10.650 6.435 -7.888 1.00 95.94 88 GLU A O 1
ATOM 688 N N . VAL A 1 89 ? 9.153 5.553 -9.305 1.00 96.94 89 VAL A N 1
ATOM 689 C CA . VAL A 1 89 ? 8.212 5.148 -8.248 1.00 96.94 89 VAL A CA 1
ATOM 690 C C . VAL A 1 89 ? 8.843 4.120 -7.305 1.00 96.94 89 VAL A C 1
ATOM 692 O O . VAL A 1 89 ? 8.647 4.189 -6.092 1.00 96.94 89 VAL A O 1
ATOM 695 N N . ARG A 1 90 ? 9.645 3.188 -7.830 1.00 97.81 90 ARG A N 1
ATOM 696 C CA . ARG A 1 90 ? 10.391 2.229 -7.002 1.00 97.81 90 ARG A CA 1
ATOM 697 C C . ARG A 1 90 ? 11.390 2.908 -6.081 1.00 97.81 90 ARG A C 1
ATOM 699 O O . ARG A 1 90 ? 11.441 2.553 -4.907 1.00 97.81 90 ARG A O 1
ATOM 706 N N . ASP A 1 91 ? 12.157 3.861 -6.598 1.00 97.81 91 ASP A N 1
ATOM 707 C CA . ASP A 1 91 ? 13.148 4.598 -5.816 1.00 97.81 91 ASP A CA 1
ATOM 708 C C . ASP A 1 91 ? 12.464 5.427 -4.716 1.00 97.81 91 ASP A C 1
ATOM 710 O O . ASP A 1 91 ? 12.922 5.420 -3.574 1.00 97.81 91 ASP A O 1
ATOM 714 N N . LEU A 1 92 ? 11.327 6.068 -5.026 1.00 97.69 92 LEU A N 1
ATOM 715 C CA . LEU A 1 92 ? 10.513 6.803 -4.050 1.00 97.69 92 LEU A CA 1
ATOM 716 C C . LEU A 1 92 ? 10.025 5.899 -2.910 1.00 97.69 92 LEU A C 1
ATOM 718 O O . LEU A 1 92 ? 10.185 6.235 -1.738 1.00 97.69 92 LEU A O 1
ATOM 722 N N . LEU A 1 93 ? 9.455 4.736 -3.235 1.00 98.19 93 LEU A N 1
ATOM 723 C CA . LEU A 1 93 ? 8.971 3.790 -2.227 1.00 98.19 93 LEU A CA 1
ATOM 724 C C . LEU A 1 93 ? 10.128 3.195 -1.407 1.00 98.19 93 LEU A C 1
ATOM 726 O O . LEU A 1 93 ? 10.036 3.094 -0.182 1.00 98.19 93 LEU A O 1
ATOM 730 N N . ALA A 1 94 ? 11.246 2.860 -2.055 1.00 98.12 94 ALA A N 1
ATOM 731 C CA . ALA A 1 94 ? 12.427 2.333 -1.380 1.00 98.12 94 ALA A CA 1
ATOM 732 C C . ALA A 1 94 ? 13.042 3.347 -0.402 1.00 98.12 94 ALA A C 1
ATOM 734 O O . ALA A 1 94 ? 13.451 2.957 0.693 1.00 98.12 94 ALA A O 1
ATOM 735 N N . ALA A 1 95 ? 13.060 4.639 -0.752 1.00 97.75 95 ALA A N 1
ATOM 736 C CA . ALA A 1 95 ? 13.545 5.708 0.123 1.00 97.75 95 ALA A CA 1
ATOM 737 C C . ALA A 1 95 ? 12.741 5.823 1.434 1.00 97.75 95 ALA A C 1
ATOM 739 O O . ALA A 1 95 ? 13.295 6.189 2.467 1.00 97.75 95 ALA A O 1
ATOM 740 N N . GLU A 1 96 ? 11.461 5.443 1.417 1.00 98.06 96 GLU A N 1
ATOM 741 C CA . GLU A 1 96 ? 10.578 5.399 2.593 1.00 98.06 96 GLU A CA 1
ATOM 742 C C . GLU A 1 96 ? 10.593 4.021 3.297 1.00 98.06 96 GLU A C 1
ATOM 744 O O . GLU A 1 96 ? 9.823 3.760 4.226 1.00 98.06 96 GLU A O 1
ATOM 749 N N . GLY A 1 97 ? 11.466 3.102 2.867 1.00 97.75 97 GLY A N 1
ATOM 750 C CA . GLY A 1 97 ? 11.569 1.753 3.427 1.00 97.75 97 GLY A CA 1
ATOM 751 C C . GLY A 1 97 ? 10.360 0.866 3.111 1.00 97.75 97 GLY A C 1
ATOM 752 O 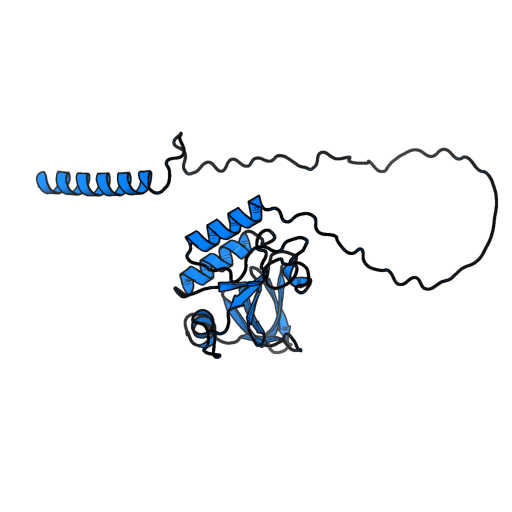O . GLY A 1 97 ? 9.980 0.020 3.933 1.00 97.75 97 GLY A O 1
ATOM 753 N N . ILE A 1 98 ? 9.723 1.083 1.957 1.00 98.62 98 ILE A N 1
ATOM 754 C CA . ILE A 1 98 ? 8.634 0.259 1.424 1.00 98.62 98 ILE A CA 1
ATOM 755 C C . ILE A 1 98 ? 9.217 -0.706 0.393 1.00 98.62 98 ILE A C 1
ATOM 757 O O . ILE A 1 98 ? 9.885 -0.303 -0.559 1.00 98.62 98 ILE A O 1
ATOM 761 N N . GLY A 1 99 ? 8.968 -1.999 0.590 1.00 97.94 99 GLY A N 1
ATOM 762 C CA . GLY A 1 99 ? 9.425 -3.043 -0.318 1.00 97.94 99 GLY A CA 1
ATOM 763 C C . GLY A 1 99 ? 8.453 -3.280 -1.471 1.00 97.94 99 GLY A C 1
ATOM 764 O O . GLY A 1 99 ? 7.249 -3.067 -1.343 1.00 97.94 99 GLY A O 1
ATOM 765 N N . ILE A 1 100 ? 8.967 -3.809 -2.579 1.00 97.50 100 ILE A N 1
ATOM 766 C CA . ILE A 1 100 ? 8.165 -4.374 -3.670 1.00 97.50 100 ILE A CA 1
ATOM 767 C C . ILE A 1 100 ? 8.644 -5.810 -3.875 1.00 97.50 100 ILE A C 1
ATOM 769 O O . ILE A 1 100 ? 9.843 -6.048 -4.015 1.00 97.50 100 ILE A O 1
ATOM 773 N N . ASN A 1 101 ? 7.727 -6.776 -3.842 1.00 95.06 101 ASN A N 1
ATOM 774 C CA . ASN A 1 101 ? 8.066 -8.204 -3.811 1.00 95.06 101 ASN A CA 1
ATOM 775 C C . ASN A 1 101 ? 8.781 -8.709 -5.071 1.00 95.06 101 ASN A C 1
ATOM 777 O O . ASN A 1 101 ? 9.611 -9.609 -4.963 1.00 95.06 101 ASN A O 1
ATOM 781 N N . ASN A 1 102 ? 8.456 -8.155 -6.240 1.00 94.69 102 ASN A N 1
ATOM 782 C CA . ASN A 1 102 ? 8.979 -8.611 -7.516 1.00 94.69 102 ASN A CA 1
ATOM 783 C C . ASN A 1 102 ? 9.560 -7.458 -8.353 1.00 94.69 102 ASN A C 1
ATOM 785 O O . ASN A 1 102 ? 9.171 -6.288 -8.218 1.00 94.69 102 ASN A O 1
ATOM 789 N N . PRO A 1 103 ? 10.484 -7.780 -9.270 1.00 93.56 103 PRO A N 1
ATOM 790 C CA . PRO A 1 103 ? 10.927 -6.845 -10.300 1.00 93.56 103 PRO A CA 1
ATOM 791 C C . PRO A 1 103 ? 9.794 -6.467 -11.283 1.00 93.56 103 PRO A C 1
ATOM 793 O O . PRO A 1 103 ? 8.775 -7.164 -11.336 1.00 93.56 103 PRO A O 1
ATOM 796 N N . PRO A 1 104 ? 9.986 -5.414 -12.105 1.00 91.69 104 PRO A N 1
ATOM 797 C CA . PRO A 1 104 ? 9.021 -5.003 -13.127 1.00 91.69 104 PRO A CA 1
ATOM 798 C C . PRO A 1 104 ? 8.654 -6.126 -14.091 1.00 91.69 104 PRO A C 1
ATOM 800 O O . PRO A 1 104 ? 9.488 -6.978 -14.424 1.00 91.69 104 PRO A O 1
ATOM 803 N N . CYS A 1 105 ? 7.423 -6.124 -14.588 1.00 89.38 105 CYS A N 1
ATOM 804 C CA . CYS A 1 105 ? 7.027 -7.016 -15.669 1.00 89.38 105 CYS A CA 1
ATOM 805 C C . CYS A 1 105 ? 7.826 -6.704 -16.940 1.00 89.38 105 CYS A C 1
ATOM 807 O O . CYS A 1 105 ? 8.355 -5.612 -17.126 1.00 89.38 105 CYS A O 1
ATOM 809 N N . THR A 1 106 ? 7.947 -7.685 -17.825 1.00 86.56 106 THR A N 1
ATOM 810 C CA . THR A 1 106 ? 8.554 -7.496 -19.148 1.00 86.56 106 THR A CA 1
ATOM 811 C C . THR A 1 106 ? 7.644 -8.107 -20.203 1.00 86.56 106 THR A C 1
ATOM 813 O O . THR A 1 106 ? 6.673 -8.795 -19.886 1.00 86.56 106 THR A O 1
ATOM 816 N N . THR A 1 107 ? 7.954 -7.895 -21.480 1.00 79.75 107 THR A N 1
ATOM 817 C CA . THR A 1 107 ? 7.203 -8.515 -22.583 1.00 79.75 107 THR A CA 1
ATOM 818 C C . THR A 1 107 ? 7.148 -10.042 -22.468 1.00 79.75 107 THR A C 1
ATOM 820 O O . THR A 1 107 ? 6.126 -10.640 -22.806 1.00 79.75 107 THR A O 1
ATOM 823 N N . THR A 1 108 ? 8.211 -10.656 -21.940 1.00 79.12 108 THR A N 1
ATOM 824 C CA . THR A 1 108 ? 8.356 -12.105 -21.747 1.00 79.12 108 THR A CA 1
ATOM 825 C C . THR A 1 108 ? 8.009 -12.585 -20.335 1.00 79.12 108 THR A C 1
ATOM 827 O O . THR A 1 108 ? 7.718 -13.765 -20.159 1.00 79.12 108 THR A O 1
ATOM 830 N N . ARG A 1 109 ? 7.989 -11.698 -19.329 1.00 81.81 109 ARG A N 1
ATOM 831 C CA . ARG A 1 109 ? 7.611 -12.009 -17.942 1.00 81.81 109 ARG A CA 1
ATOM 832 C C . ARG A 1 109 ? 6.332 -11.274 -17.557 1.00 81.81 109 ARG A C 1
ATOM 834 O O . ARG A 1 109 ? 6.377 -10.122 -17.129 1.00 81.81 109 ARG A O 1
ATOM 841 N N . ARG A 1 110 ? 5.207 -11.982 -17.682 1.00 80.31 110 ARG A N 1
ATOM 842 C CA . ARG A 1 110 ? 3.866 -11.500 -17.303 1.00 80.31 110 ARG A CA 1
ATOM 843 C C . ARG A 1 110 ? 3.353 -12.061 -15.971 1.00 80.31 110 ARG A C 1
ATOM 845 O O . ARG A 1 110 ? 2.283 -11.677 -15.529 1.00 80.31 110 ARG A O 1
ATOM 852 N N . SER A 1 111 ? 4.101 -12.968 -15.348 1.00 84.38 111 SER A N 1
ATOM 853 C CA . SER A 1 111 ? 3.830 -13.523 -14.018 1.00 84.38 111 SER A CA 1
ATOM 854 C C . SER A 1 111 ? 5.039 -13.310 -13.108 1.00 84.38 111 SER A C 1
ATOM 856 O O . SER A 1 111 ? 6.159 -13.148 -13.600 1.00 84.38 111 SER A O 1
ATOM 858 N N . ASN A 1 112 ? 4.833 -13.346 -11.787 1.00 87.69 112 ASN A N 1
ATOM 859 C CA . ASN A 1 112 ? 5.888 -13.111 -10.785 1.00 87.69 112 ASN A CA 1
ATOM 860 C C . ASN A 1 112 ? 6.631 -11.786 -11.020 1.00 87.69 112 ASN A C 1
ATOM 862 O O . ASN A 1 112 ? 7.861 -11.709 -11.003 1.00 87.69 112 ASN A O 1
ATOM 866 N N . CYS A 1 113 ? 5.860 -10.751 -11.314 1.00 91.00 113 CYS A N 1
ATOM 867 C CA . CYS A 1 113 ? 6.326 -9.401 -11.544 1.00 91.00 113 CYS A CA 1
ATOM 868 C C . CYS A 1 113 ? 5.329 -8.429 -10.923 1.00 91.00 113 CYS A C 1
ATOM 870 O O . CYS A 1 113 ? 4.178 -8.800 -10.707 1.00 91.00 113 CYS A O 1
ATOM 872 N N . THR A 1 114 ? 5.795 -7.222 -10.625 1.00 92.75 114 THR A N 1
ATOM 873 C CA . THR A 1 114 ? 4.984 -6.167 -10.010 1.00 92.75 114 THR A CA 1
ATOM 874 C C . THR A 1 114 ? 5.294 -4.871 -10.750 1.00 92.75 114 THR A C 1
ATOM 876 O O . THR A 1 114 ? 6.465 -4.591 -10.958 1.00 92.75 114 THR A O 1
ATOM 879 N N . ASN A 1 115 ? 4.309 -4.098 -11.186 1.00 92.31 115 ASN A N 1
ATOM 880 C CA . ASN A 1 115 ? 4.449 -2.839 -11.909 1.00 92.31 115 ASN A CA 1
ATOM 881 C C . ASN A 1 115 ? 3.839 -1.731 -11.065 1.00 92.31 115 ASN A C 1
ATOM 883 O O . ASN A 1 115 ? 2.687 -1.821 -10.648 1.00 92.31 115 ASN A O 1
ATOM 887 N N . VAL A 1 116 ? 4.566 -0.642 -10.883 1.00 94.19 116 VAL A N 1
ATOM 888 C CA . VAL A 1 116 ? 4.120 0.500 -10.075 1.00 94.19 116 VAL A CA 1
ATOM 889 C C . VAL A 1 116 ? 4.071 1.803 -10.873 1.00 94.19 116 VAL A C 1
ATOM 891 O O . VAL A 1 116 ? 3.496 2.778 -10.404 1.00 94.19 116 VAL A O 1
ATOM 894 N N . ALA A 1 117 ? 4.591 1.819 -12.104 1.00 92.56 117 ALA A N 1
ATOM 895 C CA . ALA A 1 117 ? 4.629 2.997 -12.971 1.00 92.56 117 ALA A CA 1
ATOM 896 C C . ALA A 1 117 ? 3.252 3.612 -13.241 1.00 92.56 117 ALA A C 1
ATOM 898 O O . ALA A 1 117 ? 3.143 4.825 -13.397 1.00 92.56 117 ALA A O 1
ATOM 899 N N . GLY A 1 118 ? 2.206 2.784 -13.323 1.00 90.25 118 GLY A N 1
ATOM 900 C CA . GLY A 1 118 ? 0.846 3.244 -13.590 1.00 90.25 118 GLY A CA 1
ATOM 901 C C . GLY A 1 118 ? 0.100 3.749 -12.354 1.00 90.25 118 GLY A C 1
ATOM 902 O O . GLY A 1 118 ? -1.052 4.155 -12.489 1.00 90.25 118 GLY A O 1
ATOM 903 N N . MET A 1 119 ? 0.697 3.685 -11.157 1.00 93.25 119 MET A N 1
ATOM 904 C CA . MET A 1 119 ? 0.051 4.174 -9.940 1.00 93.25 119 MET A CA 1
ATOM 905 C C . MET A 1 119 ? -0.124 5.690 -10.002 1.00 93.25 119 MET A C 1
ATOM 907 O O . MET A 1 119 ? 0.778 6.430 -10.395 1.00 93.25 119 MET A O 1
ATOM 911 N N . LYS A 1 120 ? -1.289 6.162 -9.565 1.00 93.88 120 LYS A N 1
ATOM 912 C CA . LYS A 1 120 ? -1.538 7.591 -9.396 1.00 93.88 120 LYS A CA 1
ATOM 913 C C . LYS A 1 120 ? -0.685 8.145 -8.259 1.00 93.88 120 LYS A C 1
ATOM 915 O O . LYS A 1 120 ? -0.374 7.438 -7.297 1.00 93.88 120 LYS A O 1
ATOM 920 N N . GLN A 1 121 ? -0.386 9.439 -8.321 1.00 94.12 121 GLN A N 1
ATOM 921 C CA . GLN A 1 121 ? 0.400 10.106 -7.286 1.00 94.12 121 GLN A CA 1
ATOM 922 C C . GLN A 1 121 ? -0.250 9.985 -5.900 1.00 94.12 121 GLN A C 1
ATOM 924 O O . GLN A 1 121 ? 0.443 9.753 -4.913 1.00 94.12 121 GLN A O 1
ATOM 929 N N . GLU A 1 122 ? -1.580 10.061 -5.816 1.00 93.94 122 GLU A N 1
ATOM 930 C CA . GLU A 1 122 ? -2.321 9.923 -4.558 1.00 93.94 122 GLU A CA 1
ATOM 931 C C . GLU A 1 122 ? -2.226 8.503 -3.987 1.00 93.94 122 GLU A C 1
ATOM 933 O O . GLU A 1 122 ? -2.255 8.321 -2.773 1.00 93.94 122 GLU A O 1
ATOM 938 N N . THR A 1 123 ? -2.086 7.494 -4.852 1.00 96.12 123 THR A N 1
ATOM 939 C CA . THR A 1 123 ? -1.855 6.108 -4.421 1.00 96.12 123 THR A CA 1
ATOM 940 C C . THR A 1 123 ? -0.463 5.968 -3.836 1.00 96.12 123 THR A C 1
ATOM 942 O O . THR A 1 123 ? -0.328 5.485 -2.719 1.00 96.12 123 THR A O 1
ATOM 945 N N . ILE A 1 124 ? 0.560 6.479 -4.525 1.00 97.25 124 ILE A N 1
ATOM 946 C CA . ILE A 1 124 ? 1.940 6.477 -4.020 1.00 97.25 124 ILE A CA 1
ATOM 947 C C . ILE A 1 124 ? 2.011 7.188 -2.662 1.00 97.25 124 ILE A C 1
ATOM 949 O O . ILE A 1 124 ? 2.547 6.632 -1.704 1.00 97.25 124 ILE A O 1
ATOM 953 N N . GLN A 1 125 ? 1.402 8.372 -2.544 1.00 97.56 125 GLN A N 1
ATOM 954 C CA . GLN A 1 125 ? 1.359 9.110 -1.283 1.00 97.56 125 GLN A CA 1
ATOM 955 C C . GLN A 1 125 ? 0.606 8.341 -0.190 1.00 97.56 125 GLN A C 1
ATOM 957 O O . GLN A 1 125 ? 1.083 8.264 0.938 1.00 97.56 125 GLN A O 1
ATOM 962 N N . GLY A 1 126 ? -0.526 7.716 -0.520 1.00 97.44 126 GLY A N 1
ATOM 963 C CA . GLY A 1 126 ? -1.283 6.894 0.421 1.00 97.44 126 GLY A CA 1
ATOM 964 C C . GLY A 1 126 ? -0.489 5.695 0.951 1.00 97.44 126 GLY A C 1
ATOM 965 O O . GLY A 1 126 ? -0.580 5.382 2.138 1.00 97.44 126 GLY A O 1
ATOM 966 N N . ILE A 1 127 ? 0.338 5.060 0.112 1.00 98.31 127 ILE A N 1
ATOM 967 C CA . ILE A 1 127 ? 1.244 3.981 0.536 1.00 98.31 127 ILE A CA 1
ATOM 968 C C . ILE A 1 127 ? 2.295 4.519 1.524 1.00 98.31 127 ILE A C 1
ATOM 970 O O . ILE A 1 127 ? 2.563 3.892 2.553 1.00 98.31 127 ILE A O 1
ATOM 974 N N . ILE A 1 128 ? 2.879 5.684 1.234 1.00 98.25 128 ILE A N 1
ATOM 975 C CA . ILE A 1 128 ? 3.871 6.336 2.103 1.00 98.25 128 ILE A CA 1
ATOM 976 C C . ILE A 1 128 ? 3.247 6.714 3.451 1.00 98.25 128 ILE A C 1
ATOM 978 O O . ILE A 1 128 ? 3.815 6.430 4.509 1.00 98.25 128 ILE A O 1
ATOM 982 N N . ASP A 1 129 ? 2.048 7.288 3.438 1.00 97.75 129 ASP A N 1
ATOM 983 C CA . ASP A 1 129 ? 1.329 7.654 4.655 1.00 97.75 129 ASP A CA 1
ATOM 984 C C . ASP A 1 129 ? 0.978 6.414 5.486 1.00 97.75 129 ASP A C 1
ATOM 986 O O . ASP A 1 129 ? 1.159 6.420 6.704 1.00 97.75 129 ASP A O 1
ATOM 990 N N . LEU A 1 130 ? 0.558 5.321 4.840 1.00 97.50 130 LEU A N 1
ATOM 991 C CA . LEU A 1 130 ? 0.330 4.035 5.497 1.00 97.50 130 LEU A CA 1
ATOM 992 C C . LEU A 1 130 ? 1.603 3.515 6.176 1.00 97.50 130 LEU A C 1
ATOM 994 O O . LEU A 1 130 ? 1.557 3.132 7.345 1.00 97.50 130 LEU A O 1
ATOM 998 N N . LYS A 1 131 ? 2.748 3.535 5.481 1.00 97.81 131 LYS A N 1
ATOM 999 C CA . LYS A 1 131 ? 4.048 3.137 6.042 1.00 97.81 131 LYS A CA 1
ATOM 1000 C C . LYS A 1 131 ? 4.400 3.962 7.277 1.00 97.81 131 LYS A C 1
ATOM 1002 O O . LYS A 1 131 ? 4.788 3.392 8.296 1.00 97.81 131 LYS A O 1
ATOM 1007 N N . ARG A 1 132 ? 4.240 5.285 7.203 1.00 97.06 132 ARG A N 1
ATOM 1008 C CA . ARG A 1 132 ? 4.546 6.212 8.302 1.00 97.06 132 ARG A CA 1
ATOM 1009 C C . ARG A 1 132 ? 3.605 6.027 9.495 1.00 97.06 132 ARG A C 1
ATOM 1011 O O . ARG A 1 132 ? 4.072 6.020 10.630 1.00 97.06 132 ARG A O 1
ATOM 1018 N N . LYS A 1 133 ? 2.303 5.831 9.256 1.00 96.12 133 LYS A N 1
ATOM 1019 C CA . LYS A 1 133 ? 1.304 5.580 10.310 1.00 96.12 133 LYS A CA 1
ATOM 1020 C C . LYS A 1 133 ? 1.493 4.220 10.982 1.00 96.12 133 LYS A C 1
ATOM 1022 O O . LYS A 1 133 ? 1.414 4.133 12.205 1.00 96.12 133 LYS A O 1
ATOM 1027 N N . CYS A 1 134 ? 1.745 3.178 10.190 1.00 96.06 134 CYS A N 1
ATOM 1028 C CA . CYS A 1 134 ? 1.985 1.827 10.692 1.00 96.06 134 CYS A CA 1
ATOM 1029 C C . CYS A 1 134 ? 3.325 1.728 11.430 1.00 96.06 134 CYS A C 1
ATOM 1031 O O . CYS A 1 134 ? 3.447 0.975 12.392 1.00 96.06 134 CYS A O 1
ATOM 1033 N N . ASN A 1 135 ? 4.333 2.478 10.960 1.00 96.81 135 ASN A N 1
ATOM 1034 C CA . ASN A 1 135 ? 5.731 2.357 11.371 1.00 96.81 135 ASN A CA 1
ATOM 1035 C C . ASN A 1 135 ? 6.202 0.889 11.381 1.00 96.81 135 ASN A C 1
ATOM 1037 O O . ASN A 1 135 ? 6.830 0.416 12.326 1.00 96.81 135 ASN A O 1
ATOM 1041 N N . CYS A 1 136 ? 5.833 0.162 10.329 1.00 96.88 136 CYS A N 1
ATOM 1042 C CA . CYS A 1 136 ? 6.011 -1.279 10.208 1.00 96.88 136 CYS A CA 1
ATOM 1043 C C . CYS A 1 136 ? 6.496 -1.658 8.809 1.00 96.88 136 CYS A C 1
ATOM 1045 O O . CYS A 1 136 ? 6.570 -0.815 7.909 1.00 96.88 136 CYS A O 1
ATOM 1047 N N . GLU A 1 137 ? 6.829 -2.921 8.582 1.00 97.38 137 GLU A N 1
ATOM 1048 C CA . GLU A 1 137 ? 7.132 -3.404 7.241 1.00 97.38 137 GLU A CA 1
ATOM 1049 C C . GLU A 1 137 ? 5.896 -3.360 6.321 1.00 97.38 137 GLU A C 1
ATOM 1051 O O . GLU A 1 137 ? 4.841 -3.929 6.614 1.00 97.38 137 GLU A O 1
ATOM 1056 N N . VAL A 1 138 ? 6.060 -2.710 5.165 1.00 98.12 138 VAL A N 1
ATOM 1057 C CA . VAL A 1 138 ? 5.066 -2.646 4.090 1.00 98.12 138 VAL A CA 1
ATOM 1058 C C . VAL A 1 138 ? 5.722 -3.180 2.825 1.00 98.12 138 VAL A C 1
ATOM 1060 O O . VAL A 1 138 ? 6.785 -2.702 2.426 1.00 98.12 138 VAL A O 1
ATOM 1063 N N . ILE A 1 139 ? 5.096 -4.184 2.210 1.00 98.12 139 ILE A N 1
ATOM 1064 C CA . ILE A 1 139 ? 5.570 -4.801 0.969 1.00 98.12 139 ILE A CA 1
ATOM 1065 C C . ILE A 1 139 ? 4.428 -4.794 -0.035 1.00 98.12 139 ILE A C 1
ATOM 1067 O O . ILE A 1 139 ? 3.430 -5.487 0.172 1.00 98.12 139 ILE A O 1
ATOM 1071 N N . VAL A 1 140 ? 4.603 -4.039 -1.115 1.00 97.50 140 VAL A N 1
ATOM 1072 C CA . VAL A 1 140 ? 3.701 -4.024 -2.267 1.00 97.50 140 VAL A CA 1
ATOM 1073 C C . VAL A 1 140 ? 3.863 -5.334 -3.032 1.00 97.50 140 VAL A C 1
ATOM 1075 O O . VAL A 1 140 ? 4.983 -5.751 -3.351 1.00 97.50 140 VAL A O 1
ATOM 1078 N N . THR A 1 141 ? 2.745 -6.001 -3.291 1.00 95.00 141 THR A N 1
ATOM 1079 C CA . THR A 1 141 ? 2.678 -7.289 -3.989 1.00 95.00 141 THR A 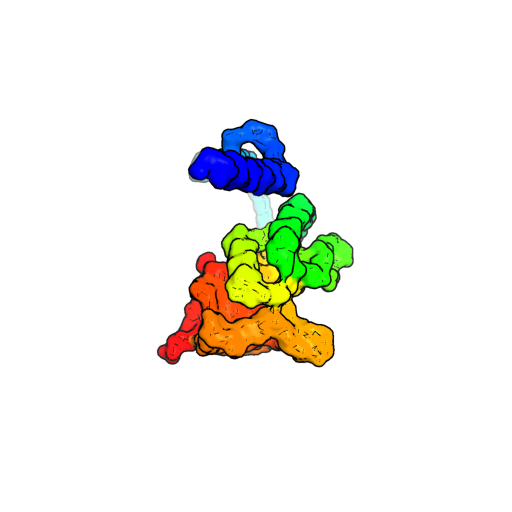CA 1
ATOM 1080 C C . THR A 1 141 ? 2.006 -7.225 -5.350 1.00 95.00 141 THR A C 1
ATOM 1082 O O . THR A 1 141 ? 2.185 -8.158 -6.128 1.00 95.00 141 THR A O 1
ATOM 1085 N N . GLY A 1 142 ? 1.297 -6.132 -5.621 1.00 92.31 142 GLY A N 1
ATOM 1086 C CA . GLY A 1 142 ? 0.560 -5.867 -6.849 1.00 92.31 142 GLY A CA 1
ATOM 1087 C C . GLY A 1 142 ? 0.266 -4.373 -6.967 1.00 92.31 142 GLY A C 1
ATOM 1088 O O . GLY A 1 142 ? 0.250 -3.639 -5.975 1.00 92.31 142 GLY A O 1
ATOM 1089 N N . GLY A 1 143 ? 0.092 -3.906 -8.189 1.00 91.19 143 GLY A N 1
ATOM 1090 C CA . GLY A 1 143 ? 0.047 -2.503 -8.542 1.00 91.19 143 GLY A CA 1
ATOM 1091 C C . GLY A 1 143 ? -0.726 -2.296 -9.827 1.00 91.19 143 GLY A C 1
ATOM 1092 O O . GLY A 1 143 ? -1.944 -2.213 -9.797 1.00 91.19 143 GLY A O 1
ATOM 1093 N N . THR A 1 144 ? -0.020 -2.174 -10.946 1.00 89.69 144 THR A N 1
ATOM 1094 C CA . THR A 1 144 ? -0.564 -1.884 -12.284 1.00 89.69 144 THR A CA 1
ATOM 1095 C C . THR A 1 144 ? -0.126 -2.919 -13.322 1.00 89.69 144 THR A C 1
ATOM 1097 O O . THR A 1 144 ? 0.047 -2.622 -14.506 1.00 89.69 144 THR A O 1
ATOM 1100 N N . GLU A 1 145 ? 0.109 -4.152 -12.878 1.00 83.94 145 GLU A N 1
ATOM 1101 C CA . GLU A 1 145 ? 0.544 -5.251 -13.732 1.00 83.94 145 GLU A CA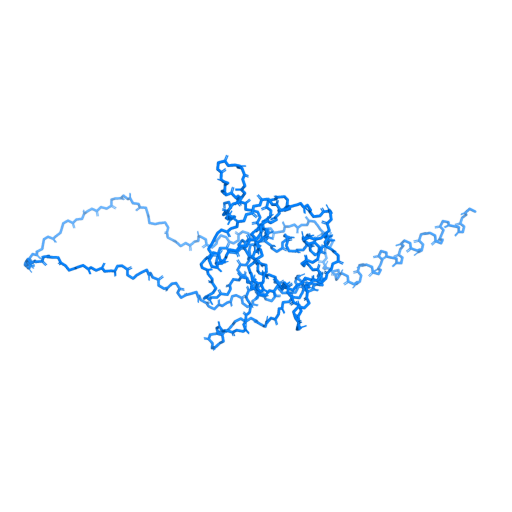 1
ATOM 1102 C C . GLU A 1 145 ? -0.546 -5.633 -14.739 1.00 83.94 145 GLU A C 1
ATOM 1104 O O . GLU A 1 145 ? -1.735 -5.673 -14.407 1.00 83.94 145 GLU A O 1
ATOM 1109 N N . PRO A 1 146 ? -0.169 -5.990 -15.976 1.00 64.56 146 PRO A N 1
ATOM 1110 C CA . PRO A 1 146 ? -1.112 -6.565 -16.920 1.00 64.56 146 PRO A CA 1
ATOM 1111 C C . PRO A 1 146 ? -1.592 -7.941 -16.436 1.00 64.56 146 PRO A C 1
ATOM 1113 O O . PRO A 1 146 ? -0.790 -8.786 -16.049 1.00 64.56 146 PRO A O 1
ATOM 1116 N N . GLY A 1 147 ? -2.900 -8.192 -16.522 1.00 62.53 147 GLY A N 1
ATOM 1117 C CA . GLY A 1 147 ? -3.503 -9.480 -16.156 1.00 62.53 147 GLY A CA 1
ATOM 1118 C C . GLY A 1 147 ? -3.918 -9.602 -14.687 1.00 62.53 147 GLY A C 1
ATOM 1119 O O . GLY A 1 147 ? -4.623 -10.553 -14.355 1.00 62.53 147 GLY A O 1
ATOM 1120 N N . HIS A 1 148 ? -3.563 -8.630 -13.837 1.00 59.19 148 HIS A N 1
ATOM 1121 C CA . HIS A 1 148 ? -4.272 -8.385 -12.580 1.00 59.19 148 HIS A CA 1
ATOM 1122 C C . HIS A 1 148 ? -5.606 -7.700 -12.900 1.00 59.19 148 HIS A C 1
ATOM 1124 O O . HIS A 1 148 ? -5.724 -7.064 -13.951 1.00 59.19 148 HIS A O 1
ATOM 1130 N N . SER A 1 149 ? -6.641 -7.898 -12.076 1.00 58.38 149 SER A N 1
ATOM 1131 C CA . SER A 1 149 ? -8.009 -7.451 -12.386 1.00 58.38 149 SER A CA 1
ATOM 1132 C C . SER A 1 149 ? -8.038 -6.024 -12.962 1.00 58.38 149 SER A C 1
ATOM 1134 O O . SER A 1 149 ? -7.271 -5.152 -12.548 1.00 58.38 149 SER A O 1
ATOM 1136 N N . SER A 1 150 ? -8.931 -5.753 -13.920 1.00 58.91 150 SER A N 1
ATOM 1137 C CA . SER A 1 150 ? -9.039 -4.436 -14.576 1.00 58.91 150 SER A CA 1
ATOM 1138 C C . SER A 1 150 ? -9.169 -3.265 -13.586 1.00 58.91 150 SER A C 1
ATOM 1140 O O . SER A 1 150 ? -8.838 -2.131 -13.934 1.00 58.91 150 SER A O 1
ATOM 1142 N N . ALA A 1 151 ? -9.560 -3.538 -12.337 1.00 63.50 151 ALA A N 1
ATOM 1143 C CA . ALA A 1 151 ? -9.631 -2.591 -11.230 1.00 63.50 151 ALA A CA 1
ATOM 1144 C C . ALA A 1 151 ? -8.290 -1.927 -10.854 1.00 63.50 151 ALA A C 1
ATOM 1146 O O . ALA A 1 151 ? -8.311 -0.803 -10.357 1.00 63.50 151 ALA A O 1
ATOM 1147 N N . HIS A 1 152 ? -7.148 -2.572 -11.111 1.00 67.06 152 HIS A N 1
ATOM 1148 C CA . HIS A 1 152 ? -5.808 -2.038 -10.824 1.00 67.06 152 HIS A CA 1
ATOM 1149 C C . HIS A 1 152 ? -5.301 -1.070 -11.897 1.00 67.06 152 HIS A C 1
ATOM 1151 O O . HIS A 1 152 ? -4.496 -0.178 -11.637 1.00 67.06 152 HIS A O 1
ATOM 1157 N N . THR A 1 153 ? -5.810 -1.203 -13.122 1.00 67.50 153 THR A N 1
ATOM 1158 C CA . THR A 1 153 ? -5.267 -0.505 -14.299 1.00 67.50 153 THR A CA 1
ATOM 1159 C C . THR A 1 153 ? -5.467 1.011 -14.289 1.00 67.50 153 THR A C 1
ATOM 1161 O O . THR A 1 153 ? -4.797 1.720 -15.037 1.00 67.50 153 THR A O 1
ATOM 1164 N N . ASN A 1 154 ? -6.359 1.530 -13.440 1.00 83.75 154 ASN A N 1
ATOM 1165 C CA . ASN A 1 154 ? -6.546 2.970 -13.258 1.00 83.75 154 ASN A CA 1
ATOM 1166 C C . ASN A 1 154 ? -5.536 3.597 -12.280 1.00 83.75 154 ASN A C 1
ATOM 1168 O O . ASN A 1 154 ? -5.573 4.811 -12.092 1.00 83.75 154 ASN A O 1
ATOM 1172 N N . GLY A 1 155 ? -4.676 2.793 -11.642 1.00 89.31 155 GLY A N 1
ATOM 1173 C CA . GLY A 1 155 ? -3.614 3.263 -10.759 1.00 89.31 155 GLY A CA 1
ATOM 1174 C C . GLY A 1 155 ? -4.052 3.707 -9.365 1.00 89.31 155 GLY A C 1
ATOM 1175 O O . GLY A 1 155 ? -3.221 4.243 -8.643 1.00 89.31 155 GLY A O 1
ATOM 1176 N N . SER A 1 156 ? -5.320 3.520 -8.979 1.00 93.00 156 SER A N 1
ATOM 1177 C CA . SER A 1 156 ? -5.851 3.891 -7.653 1.00 93.00 156 SER A CA 1
ATOM 1178 C C . SER A 1 156 ? -5.723 2.785 -6.595 1.00 93.00 156 SER A C 1
ATOM 1180 O O . SER A 1 156 ? -6.187 2.957 -5.465 1.00 93.00 156 SER A O 1
ATOM 1182 N N . LYS A 1 157 ? -5.178 1.621 -6.963 1.00 93.81 157 LYS A N 1
ATOM 1183 C CA . LYS A 1 157 ? -5.148 0.427 -6.117 1.00 93.81 157 LYS A CA 1
ATOM 1184 C C . LYS A 1 157 ? -3.745 -0.154 -6.008 1.00 93.81 157 LYS A C 1
ATOM 1186 O O . LYS A 1 157 ? -2.961 -0.056 -6.950 1.00 93.81 157 LYS A O 1
ATOM 1191 N N . ALA A 1 158 ? -3.455 -0.764 -4.866 1.00 95.38 158 ALA A N 1
ATOM 1192 C CA . ALA A 1 158 ? -2.228 -1.513 -4.634 1.00 95.38 158 ALA A CA 1
ATOM 1193 C C . ALA A 1 158 ? -2.509 -2.705 -3.722 1.00 95.38 158 ALA A C 1
ATOM 1195 O O . ALA A 1 158 ? -3.305 -2.598 -2.784 1.00 95.38 158 ALA A O 1
ATOM 1196 N N . ASP A 1 159 ? -1.804 -3.803 -3.976 1.00 95.69 159 ASP A N 1
ATOM 1197 C CA . ASP A 1 159 ? -1.872 -4.987 -3.135 1.00 95.69 159 ASP A C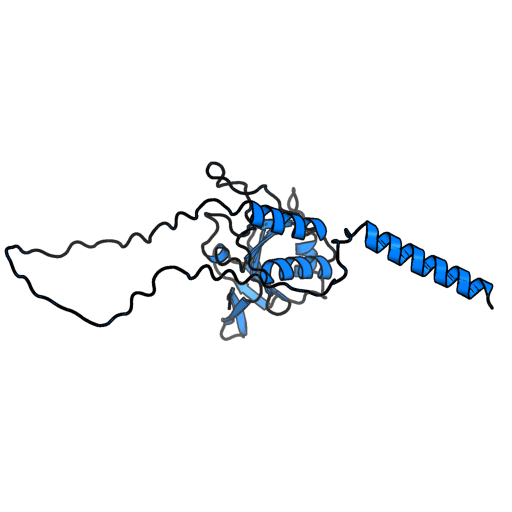A 1
ATOM 1198 C C . ASP A 1 159 ? -0.709 -5.024 -2.166 1.00 95.69 159 ASP A C 1
ATOM 1200 O O . ASP A 1 159 ? 0.422 -4.683 -2.525 1.00 95.69 159 ASP A O 1
ATOM 1204 N N . PHE A 1 160 ? -0.961 -5.504 -0.952 1.00 97.69 160 PHE A N 1
ATOM 1205 C CA . PHE A 1 160 ? 0.081 -5.668 0.050 1.00 97.69 160 PHE A CA 1
ATOM 1206 C C . PHE A 1 160 ? 0.169 -7.073 0.605 1.00 97.69 160 PHE A C 1
ATOM 1208 O O . PHE A 1 160 ? -0.823 -7.776 0.818 1.00 97.69 160 PHE A O 1
ATOM 1215 N N . ARG A 1 161 ? 1.397 -7.434 0.978 1.00 97.31 161 ARG A N 1
ATOM 1216 C CA . ARG A 1 161 ? 1.679 -8.677 1.679 1.00 97.31 161 ARG A CA 1
ATOM 1217 C C . ARG A 1 161 ? 0.892 -8.744 2.978 1.00 97.31 161 ARG A C 1
ATOM 1219 O O . ARG A 1 161 ? 1.056 -7.928 3.889 1.00 97.31 161 ARG A O 1
ATOM 1226 N N . SER A 1 162 ? 0.107 -9.800 3.097 1.00 96.81 162 SER A N 1
ATOM 1227 C CA . SER A 1 162 ? -0.740 -9.996 4.262 1.00 96.81 162 SER A CA 1
ATOM 1228 C C . SER A 1 162 ? -0.228 -11.099 5.205 1.00 96.81 162 SER A C 1
ATOM 1230 O O . SER A 1 162 ? -0.528 -11.100 6.399 1.00 96.81 162 SER A O 1
ATOM 1232 N N . HIS A 1 163 ? 0.640 -11.982 4.707 1.00 95.56 163 HIS A N 1
ATOM 1233 C CA . HIS A 1 163 ? 1.321 -13.002 5.499 1.00 95.56 163 HIS A CA 1
ATOM 1234 C C . HIS A 1 163 ? 2.796 -13.115 5.107 1.00 95.56 163 HIS A C 1
ATOM 1236 O O . HIS A 1 163 ? 3.179 -12.893 3.958 1.00 95.56 163 HIS A O 1
ATOM 1242 N N . TYR A 1 164 ? 3.628 -13.472 6.076 1.00 93.25 164 TYR A N 1
ATOM 1243 C CA . TYR A 1 164 ? 4.983 -13.950 5.853 1.00 93.25 164 TYR A CA 1
ATOM 1244 C C . TYR A 1 164 ? 4.987 -15.414 5.423 1.00 93.25 164 TYR A C 1
ATOM 1246 O O . TYR A 1 164 ? 3.987 -16.129 5.540 1.00 93.25 164 TYR A O 1
ATOM 1254 N N . PHE A 1 165 ? 6.150 -15.876 4.964 1.00 86.88 165 PHE A N 1
ATOM 1255 C CA . PHE A 1 165 ? 6.382 -17.298 4.745 1.00 86.88 165 PHE A CA 1
ATOM 1256 C C . PHE A 1 165 ?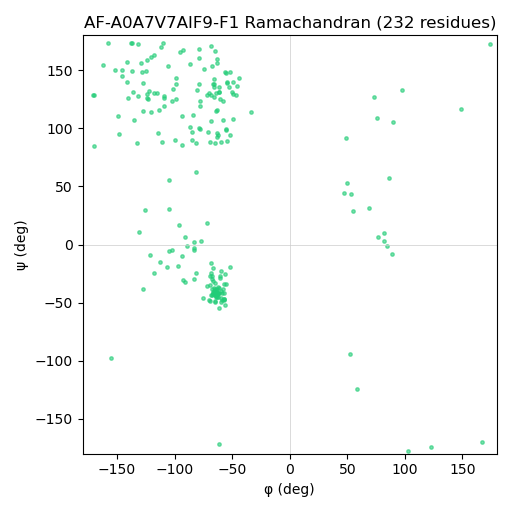 6.035 -18.097 6.014 1.00 86.88 165 PHE A C 1
ATOM 1258 O O . PHE A 1 165 ? 6.359 -17.680 7.127 1.00 86.88 165 PHE A O 1
ATOM 1265 N N . GLY A 1 166 ? 5.331 -19.219 5.848 1.00 88.56 166 GLY A N 1
ATOM 1266 C CA . GLY A 1 166 ? 4.814 -20.016 6.966 1.00 88.56 166 GLY A CA 1
ATOM 1267 C C . GLY A 1 166 ? 3.491 -19.516 7.570 1.00 88.56 166 GLY A C 1
ATOM 1268 O O . GLY A 1 166 ? 3.088 -20.003 8.620 1.00 88.56 166 GLY A O 1
ATOM 1269 N N . GLY A 1 167 ? 2.806 -18.554 6.939 1.00 90.50 167 GLY A N 1
ATOM 1270 C CA . GLY A 1 167 ? 1.427 -18.166 7.282 1.00 90.50 167 GLY A CA 1
ATOM 1271 C C . GLY A 1 167 ? 1.288 -17.161 8.430 1.00 90.50 167 GLY A C 1
ATOM 1272 O O . GLY A 1 167 ? 0.178 -16.719 8.741 1.00 90.50 167 GLY A O 1
ATOM 1273 N N . LYS A 1 168 ? 2.396 -16.731 9.046 1.00 94.25 168 LYS A N 1
ATOM 1274 C CA . LYS A 1 168 ? 2.376 -15.693 10.087 1.00 94.25 168 LYS A CA 1
ATOM 1275 C C . LYS A 1 168 ? 1.820 -14.378 9.508 1.00 94.25 168 LYS A C 1
ATOM 1277 O O . LYS A 1 168 ? 2.304 -13.957 8.462 1.00 94.25 168 LYS A O 1
ATOM 1282 N N . PRO A 1 169 ? 0.858 -13.699 10.160 1.00 95.38 169 PRO A N 1
ATOM 1283 C CA . PRO A 1 169 ? 0.381 -12.389 9.713 1.00 95.38 169 PRO A CA 1
ATOM 1284 C C . PRO A 1 169 ? 1.521 -11.377 9.561 1.00 95.38 169 PRO A C 1
ATOM 1286 O O . PRO A 1 169 ? 2.409 -11.321 10.418 1.00 95.38 169 PRO A O 1
ATOM 1289 N N . SER A 1 170 ? 1.480 -10.574 8.494 1.00 97.00 170 SER A N 1
ATOM 1290 C CA . SER A 1 170 ? 2.418 -9.461 8.311 1.00 97.00 170 SER A CA 1
ATOM 1291 C C . SER A 1 170 ? 2.254 -8.404 9.407 1.00 97.00 170 SER A C 1
ATOM 1293 O O . SER A 1 170 ? 1.205 -8.328 10.056 1.00 97.00 170 SER A O 1
ATOM 1295 N N . GLU A 1 171 ? 3.269 -7.566 9.623 1.00 97.00 171 GLU A N 1
ATOM 1296 C CA . GLU A 1 171 ? 3.138 -6.442 10.559 1.00 97.00 171 GLU A CA 1
ATOM 1297 C C . GLU A 1 171 ? 2.005 -5.497 10.150 1.00 97.00 171 GLU A C 1
ATOM 1299 O O . GLU A 1 171 ? 1.180 -5.142 10.990 1.00 97.00 171 GLU A O 1
ATOM 1304 N N . LEU A 1 172 ? 1.880 -5.215 8.849 1.00 97.62 172 LEU A N 1
ATOM 1305 C CA . LEU A 1 172 ? 0.760 -4.459 8.295 1.00 97.62 172 LEU A CA 1
ATOM 1306 C C . LEU A 1 172 ? -0.602 -5.095 8.624 1.00 97.62 172 LEU A C 1
ATOM 1308 O O . LEU A 1 172 ? -1.538 -4.395 8.998 1.00 97.62 172 LEU A O 1
ATOM 1312 N N . THR A 1 173 ? -0.720 -6.424 8.546 1.00 97.56 173 THR A N 1
ATOM 1313 C CA . THR A 1 173 ? -1.959 -7.122 8.934 1.00 97.56 173 THR A CA 1
ATOM 1314 C C . THR A 1 173 ? -2.265 -6.942 10.414 1.00 97.56 173 THR A C 1
ATOM 1316 O O . THR A 1 173 ? -3.416 -6.710 10.775 1.00 97.56 173 THR A O 1
ATOM 1319 N N . ASN A 1 174 ? -1.254 -7.036 11.281 1.00 97.06 174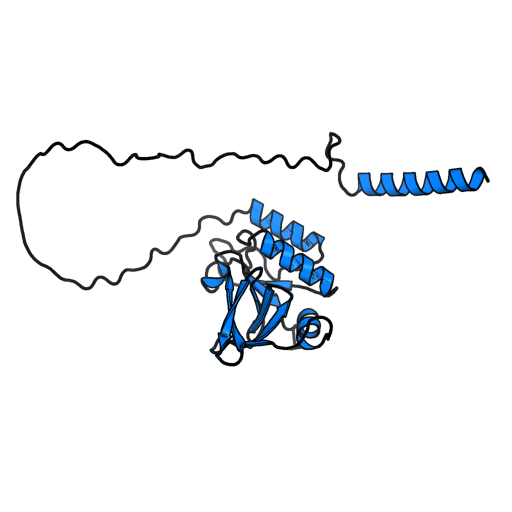 ASN A N 1
ATOM 1320 C CA . ASN A 1 174 ? -1.452 -6.801 12.710 1.00 97.06 174 ASN A CA 1
ATOM 1321 C C . ASN A 1 174 ? -1.869 -5.353 12.983 1.00 97.06 174 ASN A C 1
ATOM 1323 O O . ASN A 1 174 ? -2.753 -5.138 13.803 1.00 97.06 174 ASN A O 1
ATOM 1327 N N . TYR A 1 175 ? -1.292 -4.386 12.275 1.00 97.56 175 TYR A N 1
ATOM 1328 C CA . TYR A 1 175 ? -1.686 -2.987 12.380 1.00 97.56 175 TYR A CA 1
ATOM 1329 C C . TYR A 1 175 ? -3.149 -2.770 11.975 1.00 97.56 175 TYR A C 1
ATOM 1331 O O . TYR A 1 175 ? -3.936 -2.305 12.790 1.00 97.56 175 TYR A O 1
ATOM 1339 N N . ILE A 1 176 ? -3.549 -3.203 10.776 1.00 97.50 176 ILE A N 1
ATOM 1340 C CA . ILE A 1 176 ? -4.915 -2.989 10.267 1.00 97.50 176 ILE A CA 1
ATOM 1341 C C . ILE A 1 176 ? -5.969 -3.696 11.133 1.00 97.50 176 ILE A C 1
ATOM 1343 O O . ILE A 1 176 ? -7.031 -3.142 11.397 1.00 97.50 176 ILE A O 1
ATOM 1347 N N . VAL A 1 177 ? -5.696 -4.934 11.561 1.00 96.12 177 VAL A N 1
ATOM 1348 C CA . VAL A 1 177 ? -6.710 -5.793 12.200 1.00 96.12 177 VAL A CA 1
ATOM 1349 C C . VAL A 1 177 ? -6.714 -5.677 13.723 1.00 96.12 177 VAL A C 1
ATOM 1351 O O . VAL A 1 177 ? -7.748 -5.913 14.347 1.00 96.12 177 VAL A O 1
ATOM 1354 N N . ARG A 1 178 ? -5.564 -5.394 14.348 1.00 94.38 178 ARG A N 1
ATOM 1355 C CA . ARG A 1 178 ? -5.401 -5.479 15.811 1.00 94.38 178 ARG A CA 1
ATOM 1356 C C . ARG A 1 178 ? -5.055 -4.151 16.469 1.00 94.38 178 ARG A C 1
ATOM 1358 O O . ARG A 1 178 ? -5.307 -4.015 17.667 1.00 94.38 178 ARG A O 1
ATOM 1365 N N . ASP A 1 179 ? -4.466 -3.197 15.748 1.00 94.44 179 ASP A N 1
ATOM 1366 C CA . ASP A 1 179 ? -4.156 -1.895 16.332 1.00 94.44 179 ASP A CA 1
ATOM 1367 C C . ASP A 1 179 ? -5.425 -1.042 16.412 1.00 94.44 179 ASP A C 1
ATOM 1369 O O . ASP A 1 179 ? -6.038 -0.676 15.409 1.00 94.44 179 ASP A O 1
ATOM 1373 N N . LYS A 1 180 ? -5.797 -0.668 17.638 1.00 90.88 180 LYS A N 1
ATOM 1374 C CA . LYS A 1 180 ? -6.948 0.201 17.908 1.00 90.88 180 LYS A CA 1
ATOM 1375 C C . LYS A 1 180 ? -6.828 1.572 17.237 1.00 90.88 180 LYS A C 1
ATOM 1377 O O . LYS A 1 180 ? -7.844 2.230 17.047 1.00 90.88 180 LYS A O 1
ATOM 1382 N N . LYS A 1 181 ? -5.610 2.015 16.905 1.00 90.56 181 LYS A N 1
ATOM 1383 C CA . LYS A 1 181 ? -5.369 3.276 16.192 1.00 90.56 181 LYS A CA 1
ATOM 1384 C C . LYS A 1 181 ? -5.851 3.240 14.747 1.00 90.56 181 LYS A C 1
ATOM 1386 O O . LYS A 1 181 ? -6.130 4.303 14.205 1.00 90.56 181 LYS A O 1
ATOM 1391 N N . PHE A 1 182 ? -5.905 2.061 14.127 1.00 93.44 182 PHE A N 1
ATOM 1392 C CA . PHE A 1 182 ? -6.385 1.939 12.755 1.00 93.44 182 PHE A CA 1
ATOM 1393 C C . PHE A 1 182 ? -7.908 2.055 12.696 1.00 93.44 182 PHE A C 1
ATOM 1395 O O . PHE A 1 182 ? -8.448 2.815 11.900 1.00 93.44 182 PHE A O 1
ATOM 1402 N N . GLY A 1 183 ? -8.590 1.346 13.594 1.00 89.62 183 GLY A N 1
ATOM 1403 C CA . GLY A 1 183 ? -10.043 1.352 13.710 1.00 89.62 183 GLY A CA 1
ATOM 1404 C C . GLY A 1 183 ? -10.647 -0.039 13.571 1.00 89.62 183 GLY A C 1
ATOM 1405 O O . GLY A 1 183 ? -9.949 -1.051 13.512 1.00 89.62 183 GLY A O 1
ATOM 1406 N N . GLU A 1 184 ? -11.974 -0.085 13.555 1.00 91.69 184 GLU A N 1
ATOM 1407 C CA . GLU A 1 184 ? -12.730 -1.331 13.474 1.00 91.69 184 GLU A CA 1
ATOM 1408 C C . GLU A 1 184 ? -13.131 -1.669 12.035 1.00 91.69 184 GLU A C 1
ATOM 1410 O O . GLU A 1 184 ? -13.094 -0.839 11.123 1.00 91.69 184 GLU A O 1
ATOM 1415 N N . LYS A 1 185 ? -13.547 -2.921 11.840 1.00 95.00 185 LYS A N 1
ATOM 1416 C CA . LYS A 1 185 ? -14.113 -3.387 10.577 1.00 95.00 185 LYS A CA 1
ATOM 1417 C C . LYS A 1 185 ? -15.386 -2.607 10.243 1.00 95.00 185 LYS A C 1
ATOM 1419 O O . LYS A 1 185 ? -16.300 -2.532 11.058 1.00 95.00 185 LYS A O 1
ATOM 1424 N N . ILE A 1 186 ? -15.485 -2.117 9.008 1.00 95.38 186 ILE A N 1
ATOM 1425 C CA . ILE A 1 186 ? -16.629 -1.323 8.528 1.00 95.38 186 ILE A CA 1
ATOM 1426 C C . ILE A 1 186 ? -17.573 -2.095 7.595 1.00 95.38 186 ILE A C 1
ATOM 1428 O O . ILE A 1 186 ? -18.609 -1.575 7.173 1.00 95.38 186 ILE A O 1
ATOM 1432 N N . GLY A 1 187 ? -17.214 -3.323 7.225 1.00 95.31 187 GLY A N 1
ATOM 1433 C CA . GLY A 1 187 ? -18.027 -4.153 6.349 1.00 95.31 187 GLY A CA 1
ATOM 1434 C C . GLY A 1 187 ? -17.290 -5.374 5.822 1.00 95.31 187 GLY A C 1
ATOM 1435 O O . GLY A 1 187 ? -16.203 -5.709 6.292 1.00 95.31 187 GLY A O 1
ATOM 1436 N N . VAL A 1 188 ? -17.910 -6.052 4.860 1.00 95.38 188 VAL A N 1
ATOM 1437 C CA . VAL A 1 188 ? -17.380 -7.260 4.219 1.00 95.38 188 VAL A CA 1
ATOM 1438 C C . VAL A 1 188 ? -17.708 -7.191 2.734 1.00 95.38 188 VAL A C 1
ATOM 1440 O O . VAL A 1 188 ? -18.873 -7.026 2.364 1.00 95.38 188 VAL A O 1
ATOM 1443 N N . ARG A 1 189 ? -16.692 -7.337 1.879 1.00 94.38 189 ARG A N 1
ATOM 1444 C CA . ARG A 1 189 ? -16.895 -7.486 0.437 1.00 94.38 189 ARG A CA 1
ATOM 1445 C C . ARG A 1 189 ? -17.322 -8.926 0.155 1.00 94.38 189 ARG A C 1
ATOM 1447 O O . ARG A 1 189 ? -16.588 -9.834 0.540 1.00 94.38 189 ARG A O 1
ATOM 1454 N N . PRO A 1 190 ? -18.469 -9.168 -0.498 1.00 91.31 190 PRO A N 1
ATOM 1455 C CA . PRO A 1 190 ? -18.886 -10.520 -0.851 1.00 91.31 190 PRO A CA 1
ATOM 1456 C C . PRO A 1 190 ? -18.141 -11.042 -2.092 1.00 91.31 190 PRO A C 1
ATOM 1458 O O . PRO A 1 190 ? -17.651 -10.266 -2.912 1.00 91.31 190 PRO A O 1
ATOM 1461 N N . GLY A 1 191 ? -18.133 -12.365 -2.267 1.00 88.62 191 GLY A N 1
ATOM 1462 C CA . GLY A 1 191 ? -17.586 -13.046 -3.445 1.00 88.62 191 GLY A CA 1
ATOM 1463 C C . GLY A 1 191 ? -16.210 -13.679 -3.222 1.00 88.62 191 GLY A C 1
ATOM 1464 O O . GLY A 1 191 ? -15.663 -13.644 -2.124 1.00 88.62 191 GLY A O 1
ATOM 1465 N N . ASN A 1 192 ? -15.659 -14.273 -4.285 1.00 85.19 192 ASN A N 1
ATOM 1466 C CA . ASN A 1 192 ? -14.409 -15.049 -4.231 1.00 85.19 192 ASN A CA 1
ATOM 1467 C C . ASN A 1 192 ? -13.164 -14.190 -3.960 1.00 85.19 192 ASN A C 1
ATOM 1469 O O . ASN A 1 192 ? -12.187 -14.689 -3.418 1.00 85.19 192 ASN A O 1
ATOM 1473 N N . TYR A 1 193 ? 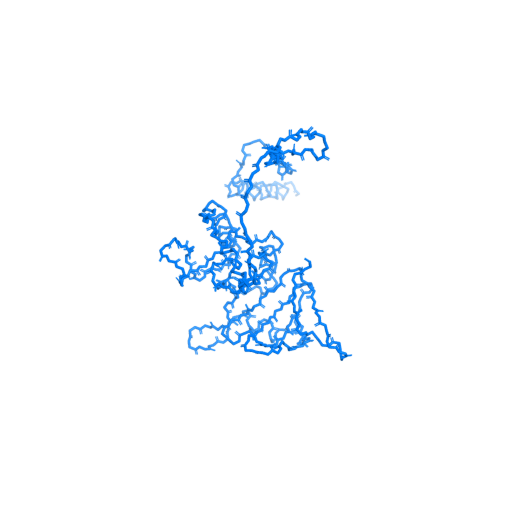-13.232 -12.905 -4.307 1.00 85.62 193 TYR A N 1
ATOM 1474 C CA . TYR A 1 193 ? -12.220 -11.880 -4.019 1.00 85.62 193 TYR A CA 1
ATOM 1475 C C . TYR A 1 193 ? -12.707 -10.961 -2.886 1.00 85.62 193 TYR A C 1
ATOM 1477 O O . TYR A 1 193 ? -12.495 -9.751 -2.859 1.00 85.62 193 TYR A O 1
ATOM 1485 N N . GLY A 1 194 ? -13.516 -11.532 -1.995 1.00 90.25 194 GLY A N 1
ATOM 1486 C CA . GLY A 1 194 ? -14.145 -10.862 -0.872 1.00 90.25 194 GLY A CA 1
ATOM 1487 C C . GLY A 1 194 ? -13.320 -10.959 0.404 1.00 90.25 194 GLY A C 1
ATOM 1488 O O . GLY A 1 194 ? -12.384 -11.749 0.509 1.00 90.25 194 GLY A O 1
ATOM 1489 N N . GLY A 1 195 ? -13.696 -10.161 1.395 1.00 95.06 195 GLY A N 1
ATOM 1490 C CA . GLY A 1 195 ? -12.994 -10.118 2.668 1.00 95.06 195 GLY A CA 1
ATOM 1491 C C . GLY A 1 195 ? -13.501 -9.029 3.595 1.00 95.06 195 GLY A C 1
ATOM 1492 O O . GLY A 1 195 ? -14.317 -8.187 3.211 1.00 95.06 195 GLY A O 1
ATOM 1493 N N . ASP A 1 196 ? -12.996 -9.050 4.824 1.00 96.88 196 ASP A N 1
ATOM 1494 C CA . ASP A 1 196 ? -13.237 -7.993 5.800 1.00 96.88 196 ASP A CA 1
ATOM 1495 C C . ASP A 1 196 ? -12.685 -6.655 5.283 1.00 96.88 196 ASP A C 1
ATOM 1497 O O . ASP A 1 196 ? -11.577 -6.601 4.741 1.00 96.88 196 ASP A O 1
ATOM 1501 N N . ILE A 1 197 ? -13.473 -5.586 5.446 1.00 97.12 197 ILE A N 1
ATOM 1502 C CA . ILE A 1 197 ? -13.136 -4.238 4.984 1.00 97.12 197 ILE A CA 1
ATOM 1503 C C . ILE A 1 197 ? -12.834 -3.331 6.170 1.00 97.12 197 ILE A C 1
ATOM 1505 O O . ILE A 1 197 ? -13.663 -3.154 7.066 1.00 97.12 197 ILE A O 1
ATOM 1509 N N . TYR A 1 198 ? -11.681 -2.683 6.108 1.00 97.31 198 TYR A N 1
ATOM 1510 C CA . TYR A 1 198 ? -11.250 -1.648 7.037 1.00 97.31 198 TYR A CA 1
ATOM 1511 C C . TYR A 1 198 ? -11.059 -0.324 6.297 1.00 97.31 198 TYR A C 1
ATOM 1513 O O . TYR A 1 198 ? -10.981 -0.290 5.064 1.00 97.31 198 TYR A O 1
ATOM 1521 N N . ARG A 1 199 ? -11.008 0.782 7.040 1.00 95.56 199 ARG A N 1
ATOM 1522 C CA . ARG A 1 199 ? -10.954 2.128 6.467 1.00 95.56 199 ARG A CA 1
ATOM 1523 C C . ARG A 1 199 ? -10.035 3.039 7.262 1.00 95.56 199 ARG A C 1
ATOM 1525 O O . ARG A 1 199 ? -10.097 3.056 8.483 1.00 95.56 199 ARG A O 1
ATOM 1532 N N . ASP A 1 200 ? -9.277 3.853 6.538 1.00 94.88 200 ASP A N 1
ATOM 1533 C CA . ASP A 1 200 ? -8.512 4.985 7.064 1.00 94.88 200 ASP A CA 1
ATOM 1534 C C . ASP A 1 200 ? -8.727 6.183 6.129 1.00 94.88 200 ASP A C 1
ATOM 1536 O O . ASP A 1 200 ? -8.262 6.185 4.988 1.00 94.88 200 ASP A O 1
ATOM 1540 N N . GLY A 1 201 ? -9.494 7.181 6.576 1.00 93.31 201 GLY A N 1
ATOM 1541 C CA . GLY A 1 201 ? -9.906 8.299 5.722 1.00 93.31 201 GLY A CA 1
ATOM 1542 C C . GLY A 1 201 ? -10.683 7.813 4.494 1.00 93.31 201 GLY A C 1
ATOM 1543 O O . GLY A 1 201 ? -11.666 7.094 4.630 1.00 93.31 201 GLY A O 1
ATOM 1544 N N . ASP A 1 202 ? -10.244 8.172 3.291 1.00 94.25 202 ASP A N 1
ATOM 1545 C CA . ASP A 1 202 ? -10.842 7.692 2.035 1.00 94.25 202 ASP A CA 1
ATOM 1546 C C . ASP A 1 202 ? -10.106 6.482 1.439 1.00 94.25 202 ASP A C 1
ATOM 1548 O O . ASP A 1 202 ? -10.297 6.142 0.273 1.00 94.25 202 ASP A O 1
ATOM 1552 N N . ASN A 1 203 ? -9.284 5.804 2.242 1.00 96.00 203 ASN A N 1
ATOM 1553 C CA . ASN A 1 203 ? -8.595 4.581 1.851 1.00 96.00 203 ASN A CA 1
ATOM 1554 C C . ASN A 1 203 ? -9.321 3.367 2.433 1.00 96.00 203 ASN A C 1
ATOM 1556 O O . ASN A 1 203 ? -9.677 3.349 3.615 1.00 96.00 203 ASN A O 1
ATOM 1560 N N . TYR A 1 204 ? -9.530 2.349 1.605 1.00 96.69 204 TYR A N 1
ATOM 1561 C CA . TYR A 1 204 ? -10.276 1.145 1.963 1.00 96.69 204 TYR A CA 1
ATOM 1562 C C . TYR A 1 204 ? -9.406 -0.084 1.763 1.00 96.69 204 TYR A C 1
ATOM 1564 O O . TYR A 1 204 ? -8.797 -0.240 0.709 1.00 96.69 204 TYR A O 1
ATOM 1572 N N . TYR A 1 205 ? -9.391 -0.954 2.764 1.00 97.50 205 TYR A N 1
ATOM 1573 C CA . TYR A 1 205 ? -8.485 -2.088 2.870 1.00 97.50 205 TYR A CA 1
ATOM 1574 C C . TYR A 1 205 ? -9.318 -3.353 2.936 1.00 97.50 205 TYR A C 1
ATOM 1576 O O . TYR A 1 205 ? -10.046 -3.549 3.910 1.00 97.50 205 TYR A O 1
ATOM 1584 N N . VAL A 1 206 ? -9.228 -4.199 1.915 1.00 96.94 206 VAL A N 1
ATOM 1585 C CA . VAL A 1 206 ? -9.960 -5.464 1.867 1.00 96.94 206 VAL A CA 1
ATOM 1586 C C . VAL A 1 206 ? -8.989 -6.621 2.030 1.00 96.94 206 VAL A C 1
ATOM 1588 O O . VAL A 1 206 ? -8.003 -6.729 1.306 1.00 96.94 206 VAL A O 1
ATOM 1591 N N . LYS A 1 207 ? -9.254 -7.494 3.001 1.00 96.44 207 LYS A N 1
ATOM 1592 C CA . LYS A 1 207 ? -8.435 -8.685 3.244 1.00 96.44 207 LYS A CA 1
ATOM 1593 C C . LYS A 1 207 ? -8.827 -9.812 2.281 1.00 96.44 207 LYS A C 1
ATOM 1595 O O . LYS A 1 207 ? -9.666 -10.642 2.625 1.00 96.44 207 LYS A O 1
ATOM 1600 N N . GLU A 1 208 ? -8.224 -9.852 1.096 1.00 92.50 208 GLU A N 1
ATOM 1601 C CA . GLU A 1 208 ? -8.430 -10.917 0.108 1.00 92.50 208 GLU A CA 1
ATOM 1602 C C . GLU A 1 208 ? -7.509 -12.106 0.386 1.00 92.50 208 GLU A C 1
ATOM 1604 O O . GLU A 1 208 ? -6.394 -12.152 -0.119 1.00 92.50 208 GLU A O 1
ATOM 1609 N N . GLY A 1 209 ? -7.956 -13.078 1.185 1.00 87.44 209 GLY A N 1
ATOM 1610 C CA . GLY A 1 209 ? -7.241 -14.347 1.368 1.00 87.44 209 GLY A CA 1
ATOM 1611 C C . GLY A 1 209 ? -5.760 -14.186 1.753 1.00 87.44 209 GLY A C 1
ATOM 1612 O O . GLY A 1 209 ? -5.430 -14.060 2.934 1.00 87.44 209 GLY A O 1
ATOM 1613 N N . ASP A 1 210 ? -4.874 -14.215 0.755 1.00 90.00 210 ASP A N 1
ATOM 1614 C CA . ASP A 1 210 ? -3.418 -14.142 0.874 1.00 90.00 210 ASP A CA 1
ATOM 1615 C C . ASP A 1 210 ? -2.803 -12.731 0.748 1.00 90.00 210 ASP A C 1
ATOM 1617 O O . ASP A 1 210 ? -1.640 -12.537 1.130 1.00 90.00 210 ASP A O 1
ATOM 1621 N N . HIS A 1 211 ? -3.561 -11.706 0.358 1.00 94.12 211 HIS A N 1
ATOM 1622 C CA . HIS A 1 211 ? -3.093 -10.319 0.269 1.00 94.12 211 HIS A CA 1
ATOM 1623 C C . HIS A 1 211 ? -4.118 -9.310 0.817 1.00 94.12 211 HIS A C 1
ATOM 1625 O O . HIS A 1 211 ? -5.212 -9.650 1.270 1.00 94.12 211 HIS A O 1
ATOM 1631 N N . TRP A 1 212 ? -3.702 -8.050 0.888 1.00 97.06 212 TRP A N 1
ATOM 1632 C CA . TRP A 1 212 ? -4.593 -6.915 1.102 1.00 97.06 212 TRP A CA 1
ATOM 1633 C C . TRP A 1 212 ? -4.814 -6.219 -0.227 1.00 97.06 212 TRP A C 1
ATOM 1635 O O . TRP A 1 212 ? -3.829 -5.778 -0.800 1.00 97.06 212 TRP A O 1
ATOM 1645 N N . ASP A 1 213 ? -6.062 -6.070 -0.651 1.00 95.19 213 ASP A N 1
ATOM 1646 C CA . ASP A 1 213 ? -6.465 -5.239 -1.785 1.00 95.19 213 ASP A CA 1
ATOM 1647 C C . ASP A 1 213 ? -6.864 -3.855 -1.258 1.00 95.19 213 ASP A C 1
ATOM 1649 O O . ASP A 1 213 ? -7.869 -3.712 -0.548 1.00 95.19 213 ASP A O 1
ATOM 1653 N N . VAL A 1 214 ? -6.059 -2.832 -1.552 1.00 96.19 214 VAL A N 1
ATOM 1654 C CA . VAL A 1 214 ? -6.250 -1.486 -0.998 1.00 96.19 214 VAL A CA 1
ATOM 1655 C C . VAL A 1 214 ? -6.580 -0.490 -2.095 1.00 96.19 214 VAL A C 1
ATOM 1657 O O . VAL A 1 214 ? -5.892 -0.386 -3.106 1.00 96.19 214 VAL A O 1
ATOM 1660 N N . CYS A 1 215 ? -7.641 0.277 -1.868 1.00 95.25 215 CYS A N 1
ATOM 1661 C CA . CYS A 1 215 ? -8.119 1.332 -2.752 1.00 95.25 215 CYS A CA 1
ATOM 1662 C C . CYS A 1 215 ? -7.856 2.692 -2.104 1.00 95.25 215 CYS A C 1
ATOM 1664 O O . CYS A 1 215 ? -8.392 2.964 -1.026 1.00 95.25 215 CYS A O 1
ATOM 1666 N N . PHE A 1 216 ? -7.062 3.540 -2.758 1.00 95.75 216 PHE A N 1
ATOM 1667 C CA . PHE A 1 216 ? -6.680 4.860 -2.257 1.00 95.75 216 PHE A CA 1
ATOM 1668 C C . PHE A 1 216 ? -7.535 5.976 -2.861 1.00 95.75 216 PHE A C 1
ATOM 1670 O O . PHE A 1 216 ? -7.792 5.989 -4.067 1.00 95.75 216 PHE A O 1
ATOM 1677 N N . ASN A 1 217 ? -7.943 6.934 -2.021 1.00 94.12 217 ASN A N 1
ATOM 1678 C CA . ASN A 1 217 ? -8.867 8.019 -2.382 1.00 94.12 217 ASN A CA 1
ATOM 1679 C C . ASN A 1 217 ? -10.137 7.502 -3.090 1.00 94.12 217 ASN A C 1
ATOM 1681 O O . ASN A 1 217 ? -10.515 7.921 -4.187 1.00 94.12 217 ASN A O 1
ATOM 1685 N N . CYS A 1 218 ? -10.781 6.542 -2.444 1.00 93.69 218 CYS A N 1
ATOM 1686 C CA . CYS A 1 218 ? -11.921 5.809 -2.956 1.00 93.69 218 CYS A CA 1
ATOM 1687 C C . CYS A 1 218 ? -13.208 6.179 -2.206 1.00 93.69 218 CYS A C 1
ATOM 1689 O O . CYS A 1 218 ? -13.222 6.920 -1.223 1.00 93.69 218 CYS A O 1
ATOM 1691 N N . THR A 1 219 ? -14.326 5.659 -2.695 1.00 93.75 219 THR A N 1
ATOM 1692 C CA . THR A 1 219 ? -15.617 5.640 -1.999 1.00 93.75 219 THR A CA 1
ATOM 1693 C C . THR A 1 219 ? -16.061 4.200 -1.833 1.00 93.75 219 THR A C 1
ATOM 1695 O O . THR A 1 219 ? -15.571 3.317 -2.535 1.00 93.75 219 THR A O 1
ATOM 1698 N N . CYS A 1 220 ? -16.994 3.946 -0.920 1.00 92.00 220 CYS A N 1
ATOM 1699 C CA . CYS A 1 220 ? -17.572 2.621 -0.781 1.00 92.00 220 CYS A CA 1
ATOM 1700 C C . CYS A 1 220 ? -19.088 2.655 -0.905 1.00 92.00 220 CYS A C 1
ATOM 1702 O O . CYS A 1 220 ? -19.754 3.430 -0.221 1.00 92.00 220 CYS A O 1
ATOM 1704 N N . ALA A 1 221 ? -19.627 1.781 -1.757 1.00 90.31 221 ALA A N 1
ATOM 1705 C CA . ALA A 1 221 ? -21.054 1.498 -1.753 1.00 90.31 221 ALA A CA 1
ATOM 1706 C C . ALA A 1 221 ? -21.417 0.715 -0.482 1.00 90.31 221 ALA A C 1
ATOM 1708 O O . ALA A 1 221 ? -20.758 -0.279 -0.150 1.00 90.31 221 ALA A O 1
ATOM 1709 N N . THR A 1 222 ? -22.452 1.174 0.219 1.00 88.50 222 THR A N 1
ATOM 1710 C CA . THR A 1 222 ? -22.914 0.603 1.485 1.00 88.50 222 THR A CA 1
ATOM 1711 C C . THR A 1 222 ? -24.211 -0.188 1.317 1.00 88.50 222 THR A C 1
ATOM 1713 O O . THR A 1 222 ? -25.010 0.070 0.416 1.00 88.50 222 THR A O 1
ATOM 1716 N N . THR A 1 223 ? -24.434 -1.157 2.204 1.00 83.62 223 THR A N 1
ATOM 1717 C CA . THR A 1 223 ? -25.735 -1.816 2.374 1.00 83.62 223 THR A CA 1
ATOM 1718 C C . THR A 1 223 ? -26.771 -0.854 2.958 1.00 83.62 223 THR A C 1
ATOM 1720 O O . THR A 1 223 ? -26.437 0.199 3.502 1.00 83.62 223 THR A O 1
ATOM 1723 N N . ALA A 1 224 ? -28.038 -1.280 2.974 1.00 77.62 224 ALA A N 1
ATOM 1724 C CA . ALA A 1 224 ? -29.094 -0.609 3.736 1.00 77.62 224 ALA A CA 1
ATOM 1725 C C . ALA A 1 224 ? -28.771 -0.478 5.242 1.00 77.62 224 ALA A C 1
ATOM 1727 O O . ALA A 1 224 ? -29.250 0.445 5.891 1.00 77.62 224 ALA A O 1
ATOM 1728 N N . SER A 1 225 ? -27.931 -1.365 5.793 1.00 77.50 225 SER A N 1
ATOM 1729 C CA . SER A 1 225 ? -27.436 -1.296 7.178 1.00 77.50 225 SER A CA 1
ATOM 1730 C C . SER A 1 225 ? -26.227 -0.366 7.363 1.00 77.50 225 SER A C 1
ATOM 1732 O O . SER A 1 225 ? -25.683 -0.296 8.461 1.00 77.50 225 SER A O 1
ATOM 1734 N N . GLY A 1 226 ? -25.773 0.317 6.307 1.00 83.50 226 GLY A N 1
ATOM 1735 C CA . GLY A 1 226 ? -24.630 1.234 6.336 1.00 83.50 226 GLY A CA 1
ATOM 1736 C C . GLY A 1 226 ? -23.254 0.565 6.239 1.00 83.50 226 GLY A C 1
ATOM 1737 O O . GLY A 1 226 ? -22.242 1.261 6.283 1.00 83.50 226 GLY A O 1
ATOM 1738 N N . SER A 1 227 ? -23.182 -0.760 6.079 1.00 90.69 227 SER A N 1
ATOM 1739 C CA . SER A 1 227 ? -21.913 -1.496 5.998 1.00 90.69 227 SER A CA 1
ATOM 1740 C C . SER A 1 227 ? -21.305 -1.396 4.602 1.00 90.69 227 SER A C 1
ATOM 1742 O O . SER A 1 227 ? -21.991 -1.617 3.607 1.00 90.69 227 SER A O 1
ATOM 1744 N N . CYS A 1 228 ? -20.012 -1.098 4.514 1.00 93.25 228 CYS A N 1
ATOM 1745 C CA . CYS A 1 228 ? -19.297 -1.024 3.239 1.00 93.25 228 CYS A CA 1
ATOM 1746 C C . CYS A 1 228 ? -19.198 -2.407 2.565 1.00 93.25 228 CYS A C 1
ATOM 1748 O O . CYS A 1 228 ? -18.925 -3.404 3.234 1.00 93.25 228 CYS A O 1
ATOM 1750 N N . GLN A 1 229 ? -19.397 -2.470 1.243 1.00 93.25 229 GLN A N 1
ATOM 1751 C CA . GLN A 1 229 ? -19.250 -3.707 0.458 1.00 93.25 229 GLN A CA 1
ATOM 1752 C C . GLN A 1 229 ? -18.322 -3.566 -0.747 1.00 93.25 229 GLN A C 1
ATOM 1754 O O . GLN A 1 229 ? -17.575 -4.493 -1.050 1.00 93.25 229 GLN A O 1
ATOM 1759 N N . TYR A 1 230 ? -18.354 -2.424 -1.438 1.00 90.62 230 TYR A N 1
ATOM 1760 C CA . TYR A 1 230 ? -17.633 -2.258 -2.702 1.00 90.62 230 TYR A CA 1
ATOM 1761 C C . TYR A 1 230 ? -16.834 -0.954 -2.732 1.00 90.62 230 TYR A C 1
ATOM 1763 O O . TYR A 1 230 ? -17.344 0.067 -3.207 1.00 90.62 230 TYR A O 1
ATOM 1771 N N . PRO A 1 231 ? -15.585 -0.971 -2.230 1.00 91.25 231 PRO A N 1
ATOM 1772 C CA . PRO A 1 231 ? -14.657 0.130 -2.420 1.00 91.25 231 PRO A CA 1
ATOM 1773 C C . PRO A 1 231 ? -14.302 0.307 -3.897 1.00 91.25 231 PRO A C 1
ATOM 1775 O O . PRO A 1 231 ? -13.927 -0.657 -4.571 1.00 91.25 231 PRO A O 1
ATOM 1778 N N . LYS A 1 232 ? -14.397 1.538 -4.397 1.00 89.88 232 LYS A N 1
ATOM 1779 C CA . LYS A 1 232 ? -14.059 1.902 -5.775 1.00 89.88 232 LYS A CA 1
ATOM 1780 C C . LYS A 1 232 ? -13.465 3.312 -5.854 1.00 89.88 232 LYS A C 1
ATOM 1782 O O . LYS A 1 232 ? -13.842 4.161 -5.042 1.00 89.88 232 LYS A O 1
ATOM 1787 N N . PRO A 1 233 ? -12.581 3.588 -6.825 1.00 88.94 233 PRO A N 1
ATOM 1788 C CA . PRO A 1 233 ? -12.067 4.938 -7.046 1.00 88.94 233 PRO A CA 1
ATOM 1789 C C . PRO A 1 233 ? -13.190 5.955 -7.272 1.00 88.94 233 PRO A C 1
ATOM 1791 O O . PRO A 1 233 ? -14.258 5.595 -7.778 1.00 88.94 233 PRO A O 1
ATOM 1794 N N . LYS A 1 234 ? -12.943 7.198 -6.848 1.00 84.56 234 LYS A N 1
ATOM 1795 C CA . LYS A 1 234 ? -13.796 8.356 -7.144 1.00 84.56 234 LYS A CA 1
ATOM 1796 C C . LYS A 1 234 ? -13.738 8.733 -8.621 1.00 84.56 234 LYS A C 1
ATOM 1798 O O . LYS A 1 234 ? -12.661 8.538 -9.233 1.00 84.56 234 LYS A O 1
#

pLDDT: mean 77.28, std 23.34, range [25.61, 98.62]

Solvent-accessible surface area (backbone atoms only — not comparable to full-atom values): 14115 Å² total; per-residue (Å²): 115,70,69,61,55,54,52,52,50,50,51,54,52,52,53,56,50,54,51,47,64,74,54,70,69,65,87,78,90,59,98,77,72,81,78,81,81,77,76,68,86,81,79,76,79,88,78,78,94,73,89,82,87,79,90,77,89,83,85,85,89,84,92,88,86,89,78,92,74,78,80,74,73,80,80,76,76,75,70,81,76,58,63,66,49,31,48,51,48,49,52,56,37,45,75,73,63,37,46,64,79,41,58,68,55,48,99,89,36,75,63,90,38,26,28,54,46,57,42,36,70,67,30,56,50,47,52,52,50,48,37,64,73,61,70,46,66,42,39,39,60,37,30,37,42,76,89,54,64,78,78,22,68,76,4,37,28,42,25,29,53,31,44,43,89,91,70,46,68,20,59,48,39,44,37,56,75,66,32,76,88,51,44,67,78,50,31,50,26,79,69,96,84,20,25,56,24,36,55,56,90,45,28,37,39,29,42,32,90,72,32,29,48,30,34,34,66,28,46,59,50,54,48,99,86,66,34,35,44,47,74,41,71,112

Nearest PDB structures (foldseek):
  3t0p-assembly1_B  TM=3.413E-01  e=1.196E+00  Agathobacter rectalis ATCC 33656
  3t0p-assembly1_A  TM=3.415E-01  e=1.447E+00  Agathobacter rectalis ATCC 33656

Secondary structure (DSSP, 8-state):
-HHHHHHHHHHHHHHHHHHHHHTT--SSS-TT-----------S-----------------------------------S--HHHHHHHHHHHHHTTEEESSPPP-SS--SS----TT--HHHHHHHHHHHHHHTS-EEEEESS-BTB-GGGTTS-EEEEE-B-TTSPBPHHHHHHHH-TTT----EEE-STT-EEEEEETTEEEEEETTEEEEESSEEEEE-TTS-EEEEEE-

Foldseek 3Di:
DVVVVVVVVVVVVVVVVVVPVVVDDPPDDDPPDPPPPPPPPPPDDDPDPDDDDDDDDDDDDDDDDDDDDDPPDPPPPDDFQPVVLQVVLQVLCVVLVAAEQADAADPPRLPRHEGQSQADPQQSVVQSVLCVVLVFYWYWDYACGPPPPPQRVNRQKTKTFQADPPRHGGSSVCCCDPNPVQPHFQAWADDQQIATWGDDPQKIWGPRPGIIIIGGCWDFDADPVRGGHDTHHD